Protein 6GKE (pdb70)

InterPro domains:
  IPR012475 Fucose-specific lectin [PF07938] (10-303)

Sequence (309 aa):
PTEEFLYTSKIAAISWAARRQQRVYFQDLNGKIREAQRGGDDNPWTGGSSQNVIGEAKLFSPLAAVTWKKSAQQGIQQIRVYCVVNKKDNILSEFVYDGSSKWITGQLGSSVGVKKVGSNSKLAALQWGGSESSAPPNIRVYYQKKSSSNGSGSSSIIHEYVWWSGKWTTAGASSFGSTVPGTGIGATAIGPGRRLRIYYQATDNKIIREHCWDSNNSWYVGGFSASSASAGVSIAAISWGSTPQIRVYWQKGRREELYEAAYGGSSWNTPGQIKDASRPTPSLPDTFIAANSSGNIDISVFFQASSGVSLQQQWQWWISGKGWSIGAVVPTGTPAGW

Foldseek 3Di:
DFQFDVQWAKEKAAEPVGKIKMWTAGPVQFIFIWIDDDQPDIDTQAPVGTQGGAPVSWAKYKDWEAEPLAIWMKIWTHHPQQAIWIWIDRRPGIDTDDRSVVGDHAAPLAHKYKEWDFHYHVGHIKMKMWGWNHQAFQTWIWIWIDPPDIDTDDIDAGAHGRWAKAWYQQDVQWIWIWTQHNVQKIWIWIDDDDDIDTDPDIDHDDPRWHKYKYWDDDCIKIWIWTDAQLAFIWIWIDSVHIDHIDTDDDPVQHRFGHGSHHWYWYFYDPTWIWIWGAGPVRWIWIWIQDPPPGIDIGDTHHNRDDPPD

Organism: Aleuria aurantia (NCBI:txid5188)

Structure (mmCIF, N/CA/C/O backbone):
data_6GKE
#
_entry.id   6GKE
#
_cell.length_a   132.320
_cell.length_b   48.650
_cell.length_c   57.610
_cell.angle_alpha   90.00
_cell.angle_beta   103.21
_cell.angle_gamma   90.00
#
_symmetry.space_group_name_H-M   'C 1 2 1'
#
loop_
_entity.id
_entity.type
_entity.pdbx_description
1 polymer 'Fucose-specific lectin'
2 branched alpha-L-fucopyranose-(1-6)-2-acetamido-2-deoxy-alpha-D-glucopyranose
3 non-polymer alpha-L-fucopyranose
4 non-polymer GLYCEROL
5 non-polymer 1,2-ETHANEDIOL
6 water water
#
loop_
_atom_site.group_PDB
_atom_site.id
_atom_site.type_symbol
_atom_site.label_atom_id
_atom_site.label_alt_id
_atom_site.label_comp_id
_atom_site.label_asym_id
_atom_site.label_entity_id
_atom_site.label_seq_id
_atom_site.pdbx_PDB_ins_code
_atom_site.Cartn_x
_atom_site.Cartn_y
_atom_site.Cartn_z
_atom_site.occupancy
_atom_site.B_iso_or_equiv
_atom_site.auth_seq_id
_atom_site.auth_comp_id
_atom_site.auth_asym_id
_atom_site.auth_atom_id
_atom_site.pdbx_PDB_model_num
ATOM 1 N N . PRO A 1 1 ? 8.288 2.282 -7.772 1.00 10.97 1 PRO A N 1
ATOM 2 C CA . PRO A 1 1 ? 7.008 2.565 -7.137 1.00 9.38 1 PRO A CA 1
ATOM 3 C C . PRO A 1 1 ? 6.154 3.471 -8.030 1.00 8.60 1 PRO A C 1
ATOM 4 O O . PRO A 1 1 ? 6.645 4.014 -9.030 1.00 9.51 1 PRO A O 1
ATOM 8 N N . THR A 1 2 ? 4.881 3.610 -7.656 1.00 7.80 2 THR A N 1
ATOM 9 C CA . THR A 1 2 ? 3.945 4.449 -8.385 1.00 7.56 2 THR A CA 1
ATOM 10 C C . THR A 1 2 ? 3.212 5.355 -7.397 1.00 6.89 2 THR A C 1
ATOM 11 O O . THR A 1 2 ? 3.442 5.291 -6.188 1.00 7.75 2 THR A O 1
ATOM 15 N N . GLU A 1 3 ? 2.296 6.161 -7.941 1.00 6.74 3 GLU A N 1
ATOM 16 C CA A GLU A 1 3 ? 1.500 7.058 -7.112 0.70 6.82 3 GLU A CA 1
ATOM 17 C CA B GLU A 1 3 ? 1.464 7.099 -7.190 0.30 7.02 3 GLU A CA 1
ATOM 18 C C . GLU A 1 3 ? 0.098 6.486 -6.859 1.00 6.45 3 GLU A C 1
ATOM 19 O O . GLU A 1 3 ? -0.752 7.175 -6.321 1.00 6.92 3 GLU A O 1
ATOM 30 N N . PHE A 1 4 ? -0.118 5.210 -7.200 1.00 6.36 4 PHE A N 1
ATOM 31 C CA . PHE A 1 4 ? -1.391 4.523 -6.946 1.00 6.08 4 PHE A CA 1
ATOM 32 C C . PHE A 1 4 ? -1.496 4.201 -5.453 1.00 5.74 4 PHE A C 1
ATOM 33 O O . PHE A 1 4 ? -0.678 3.456 -4.925 1.00 7.08 4 PHE A O 1
ATOM 41 N N . LEU A 1 5 ? -2.515 4.743 -4.781 1.00 5.10 5 LEU A N 1
ATOM 42 C CA . LEU A 1 5 ? -2.706 4.477 -3.367 1.00 5.21 5 LEU A CA 1
ATOM 43 C C . LEU A 1 5 ? -3.040 2.995 -3.166 1.00 4.82 5 LEU A C 1
ATOM 44 O O . LEU A 1 5 ? -3.978 2.464 -3.762 1.00 4.85 5 LEU A O 1
ATOM 49 N N . TYR A 1 6 ? -2.300 2.336 -2.275 1.00 5.20 6 TYR A N 1
ATOM 50 C CA . TYR A 1 6 ? -2.557 0.930 -1.976 1.00 5.14 6 TYR A CA 1
ATOM 51 C C . TYR A 1 6 ? -3.902 0.821 -1.256 1.00 4.96 6 TYR A C 1
ATOM 52 O O . TYR A 1 6 ? -4.119 1.507 -0.261 1.00 5.93 6 TYR A O 1
ATOM 61 N N . THR A 1 7 ? -4.762 -0.056 -1.776 1.00 4.91 7 THR A N 1
ATOM 62 C CA . THR A 1 7 ? -6.165 -0.276 -1.344 1.00 5.14 7 THR A CA 1
ATOM 63 C C . THR A 1 7 ? -7.072 0.887 -1.761 1.00 5.16 7 THR A C 1
ATOM 64 O O . THR A 1 7 ? -8.208 0.984 -1.297 1.00 5.94 7 THR A O 1
ATOM 68 N N . SER A 1 8 ? -6.626 1.702 -2.723 1.00 4.98 8 SER A N 1
ATOM 69 C CA . SER A 1 8 ? -7.541 2.570 -3.455 1.00 4.77 8 SER A CA 1
ATOM 70 C C . SER A 1 8 ? -8.689 1.739 -4.028 1.00 4.57 8 SER A C 1
ATOM 71 O O . SER A 1 8 ? -8.474 0.646 -4.548 1.00 5.21 8 SER A O 1
ATOM 74 N N . LYS A 1 9 ? -9.889 2.317 -4.040 1.00 4.32 9 LYS A N 1
ATOM 75 C CA . LYS A 1 9 ? -10.940 1.766 -4.864 1.00 4.40 9 LYS A CA 1
ATOM 76 C C . LYS A 1 9 ? -10.667 2.146 -6.324 1.00 4.27 9 LYS A C 1
ATOM 77 O O . LYS A 1 9 ? -9.807 2.970 -6.631 1.00 4.85 9 LYS A O 1
ATOM 83 N N . ILE A 1 10 ? -11.400 1.489 -7.219 1.00 4.45 10 ILE A N 1
ATOM 84 C CA . ILE A 1 10 ? -11.238 1.648 -8.654 1.00 4.48 10 ILE A CA 1
ATOM 85 C C . ILE A 1 10 ? -12.631 1.806 -9.259 1.00 4.37 10 ILE A C 1
ATOM 86 O O . ILE A 1 10 ? -13.581 1.187 -8.801 1.00 4.70 10 ILE A O 1
ATOM 91 N N . ALA A 1 11 ? -12.754 2.616 -10.310 1.00 4.52 11 ALA A N 1
ATOM 92 C CA . ALA A 1 11 ? -13.984 2.677 -11.106 1.00 4.64 11 ALA A CA 1
ATOM 93 C C . ALA A 1 11 ? -13.596 2.719 -12.579 1.00 4.67 11 ALA A C 1
ATOM 94 O O . ALA A 1 11 ? -12.559 3.262 -12.922 1.00 5.64 11 ALA A O 1
ATOM 96 N N . ALA A 1 12 ? -14.438 2.146 -13.438 1.00 5.02 12 ALA A N 1
ATOM 97 C CA . ALA A 1 12 ? -14.094 2.039 -14.846 1.00 5.32 12 ALA A CA 1
ATOM 98 C C . ALA A 1 12 ? -15.341 2.150 -15.720 1.00 5.15 12 ALA A C 1
ATOM 99 O O . ALA A 1 12 ? -16.417 1.690 -15.349 1.00 5.81 12 ALA A O 1
ATOM 101 N N . ILE A 1 13 ? -15.138 2.716 -16.913 1.00 5.20 13 ILE A N 1
ATOM 102 C CA . ILE A 1 13 ? -16.182 2.898 -17.920 1.00 5.18 13 ILE A CA 1
ATOM 103 C C . ILE A 1 13 ? -15.594 2.574 -19.298 1.00 5.21 13 ILE A C 1
ATOM 104 O O . ILE A 1 13 ? -14.379 2.586 -19.500 1.00 5.54 13 ILE A O 1
ATOM 109 N N . SER A 1 14 ? -16.492 2.323 -20.248 1.00 5.47 14 SER A N 1
ATOM 110 C CA . SER A 1 14 ? -16.117 1.982 -21.608 1.00 6.03 14 SER A CA 1
ATOM 111 C C . SER A 1 14 ? -17.259 2.384 -22.538 1.00 6.10 14 SER A C 1
ATOM 112 O O . SER A 1 14 ? -18.427 2.278 -22.150 1.00 6.95 14 SER A O 1
ATOM 115 N N . TRP A 1 15 ? -16.921 2.806 -23.757 1.00 6.43 15 TRP A N 1
ATOM 116 C CA . TRP A 1 15 ? -17.934 3.050 -24.768 1.00 6.96 15 TRP A CA 1
ATOM 117 C C . TRP A 1 15 ? -17.370 2.749 -26.154 1.00 7.83 15 TRP A C 1
ATOM 118 O O . TRP A 1 15 ? -16.178 2.877 -26.406 1.00 8.48 15 TRP A O 1
ATOM 129 N N . ALA A 1 16 ? -18.271 2.348 -27.050 1.00 9.47 16 ALA A N 1
ATOM 130 C CA . ALA A 1 16 ? -17.930 2.098 -28.439 1.00 11.30 16 ALA A CA 1
ATOM 131 C C . ALA A 1 16 ? -17.597 3.425 -29.133 1.00 13.98 16 ALA A C 1
ATOM 132 O O . ALA A 1 16 ? -18.227 4.434 -28.856 1.00 16.19 16 ALA A O 1
ATOM 134 N N . ALA A 1 17 ? -16.589 3.402 -30.015 1.00 15.85 17 ALA A N 1
ATOM 135 C CA . ALA A 1 17 ? -16.131 4.586 -30.744 1.00 17.68 17 ALA A CA 1
ATOM 136 C C . ALA A 1 17 ? -15.500 4.160 -32.076 1.00 19.95 17 ALA A C 1
ATOM 137 O O . ALA A 1 17 ? -14.789 3.154 -32.160 1.00 21.62 17 ALA A O 1
ATOM 139 N N A ARG A 1 21 ? -12.701 0.638 -28.850 0.30 7.67 21 ARG A N 1
ATOM 140 N N B ARG A 1 21 ? -12.890 1.480 -29.399 0.70 11.67 21 ARG A N 1
ATOM 141 C CA A ARG A 1 21 ? -13.515 1.315 -27.844 0.30 7.77 21 ARG A CA 1
ATOM 142 C CA B ARG A 1 21 ? -13.392 1.419 -28.002 0.70 10.38 21 ARG A CA 1
ATOM 143 C C A ARG A 1 21 ? -12.665 2.395 -27.159 0.30 8.05 21 ARG A C 1
ATOM 144 C C B ARG A 1 21 ? -12.614 2.344 -27.058 0.70 9.50 21 ARG A C 1
ATOM 145 O O A ARG A 1 21 ? -11.465 2.506 -27.404 0.30 9.20 21 ARG A O 1
ATOM 146 O O B ARG A 1 21 ? -11.397 2.159 -26.856 0.70 10.32 21 ARG A O 1
ATOM 161 N N . GLN A 1 22 ? -13.338 3.238 -26.371 1.00 7.74 22 GLN A N 1
ATOM 162 C CA . GLN A 1 22 ? -12.715 4.150 -25.422 1.00 7.15 22 GLN A CA 1
ATOM 163 C C . GLN A 1 22 ? -12.971 3.624 -24.010 1.00 6.73 22 GLN A C 1
ATOM 164 O O . GLN A 1 22 ? -14.092 3.251 -23.675 1.00 7.81 22 GLN A O 1
ATOM 170 N N . GLN A 1 23 ? -11.917 3.604 -23.194 1.00 6.13 23 GLN A N 1
ATOM 171 C CA . GLN A 1 23 ? -12.028 3.234 -21.796 1.00 5.78 23 GLN A CA 1
ATOM 172 C C . GLN A 1 23 ? -11.473 4.365 -20.934 1.00 5.53 23 GLN A C 1
ATOM 173 O O . GLN A 1 23 ? -10.507 5.037 -21.314 1.00 5.82 23 GLN A O 1
ATOM 179 N N . ARG A 1 24 ? -12.059 4.532 -19.746 1.00 5.30 24 ARG A N 1
ATOM 180 C CA . ARG A 1 24 ? -11.478 5.374 -18.720 1.00 5.31 24 ARG A CA 1
ATOM 181 C C . ARG A 1 24 ? -11.489 4.583 -17.415 1.00 5.07 24 ARG A C 1
ATOM 182 O O . ARG A 1 24 ? -12.440 3.868 -17.124 1.00 5.62 24 ARG A O 1
ATOM 190 N N . VAL A 1 25 ? -10.417 4.732 -16.637 1.00 5.12 25 VAL A N 1
ATOM 191 C CA . VAL A 1 25 ? -10.345 4.122 -15.324 1.00 5.23 25 VAL A CA 1
ATOM 192 C C . VAL A 1 25 ? -9.914 5.201 -14.329 1.00 5.08 25 VAL A C 1
ATOM 193 O O . VAL A 1 25 ? -9.081 6.051 -14.639 1.00 5.81 25 VAL A O 1
ATOM 197 N N . TYR A 1 26 ? -10.540 5.149 -13.146 1.00 4.76 26 TYR A N 1
ATOM 198 C CA . TYR A 1 26 ? -10.387 6.119 -12.074 1.00 4.91 26 TYR A CA 1
ATOM 199 C C . TYR A 1 26 ? -9.823 5.405 -10.850 1.00 4.94 26 TYR A C 1
ATOM 200 O O . TYR A 1 26 ? -10.254 4.301 -10.500 1.00 5.26 26 TYR A O 1
ATOM 209 N N . PHE A 1 27 ? -8.859 6.064 -10.203 1.00 5.01 27 PHE A N 1
ATOM 210 C CA . PHE A 1 27 ? -8.206 5.538 -9.024 1.00 5.20 27 PHE A CA 1
ATOM 211 C C . PHE A 1 27 ? -7.733 6.724 -8.189 1.00 4.85 27 PHE A C 1
ATOM 212 O O . PHE A 1 27 ? -7.694 7.853 -8.673 1.00 5.51 27 PHE A O 1
ATOM 220 N N . GLN A 1 28 ? -7.338 6.449 -6.948 1.00 4.71 28 GLN A N 1
ATOM 221 C CA . GLN A 1 28 ? -6.877 7.496 -6.061 1.00 4.83 28 GLN A CA 1
ATOM 222 C C . GLN A 1 28 ? -5.356 7.438 -5.933 1.00 4.92 28 GLN A C 1
ATOM 223 O O . GLN A 1 28 ? -4.753 6.363 -5.893 1.00 5.31 28 GLN A O 1
ATOM 229 N N . ASP A 1 29 ? -4.758 8.626 -5.836 1.00 5.13 29 ASP A N 1
ATOM 230 C CA . ASP A 1 29 ? -3.323 8.765 -5.660 1.00 5.37 29 ASP A CA 1
ATOM 231 C C . ASP A 1 29 ? -2.997 9.002 -4.177 1.00 5.32 29 ASP A C 1
ATOM 232 O O . ASP A 1 29 ? -3.871 9.072 -3.308 1.00 5.49 29 ASP A O 1
ATOM 237 N N . LEU A 1 30 ? -1.697 9.105 -3.888 1.00 5.61 30 LEU A N 1
ATOM 238 C CA . LEU A 1 30 ? -1.215 9.212 -2.503 1.00 5.89 30 LEU A CA 1
ATOM 239 C C . LEU A 1 30 ? -1.682 10.508 -1.833 1.00 6.07 30 LEU A C 1
ATOM 240 O O . LEU A 1 30 ? -1.730 10.570 -0.604 1.00 6.94 30 LEU A O 1
ATOM 245 N N . ASN A 1 31 ? -2.009 11.518 -2.647 1.00 6.57 31 ASN A N 1
ATOM 246 C CA . ASN A 1 31 ? -2.451 12.824 -2.177 1.00 7.54 31 ASN A CA 1
ATOM 247 C C . ASN A 1 31 ? -3.971 12.898 -2.019 1.00 7.22 31 ASN A C 1
ATOM 248 O O . ASN A 1 31 ? -4.481 13.960 -1.676 1.00 9.12 31 ASN A O 1
ATOM 253 N N . GLY A 1 32 ? -4.688 11.807 -2.313 1.00 6.41 32 GLY A N 1
ATOM 254 C CA . GLY A 1 32 ? -6.145 11.786 -2.216 1.00 6.47 32 GLY A CA 1
ATOM 255 C C . GLY A 1 32 ? -6.864 12.266 -3.471 1.00 5.74 32 GLY A C 1
ATOM 256 O O . GLY A 1 32 ? -8.097 12.304 -3.494 1.00 6.24 32 GLY A O 1
ATOM 257 N N . LYS A 1 33 ? -6.119 12.639 -4.518 1.00 5.49 33 LYS A N 1
ATOM 258 C CA . LYS A 1 33 ? -6.763 13.050 -5.759 1.00 5.50 33 LYS A CA 1
ATOM 259 C C . LYS A 1 33 ? -7.271 11.819 -6.508 1.00 5.10 33 LYS A C 1
ATOM 260 O O . LYS A 1 33 ? -6.702 10.739 -6.405 1.00 5.85 33 LYS A O 1
ATOM 266 N N . ILE A 1 34 ? -8.341 12.017 -7.282 1.00 4.90 34 ILE A N 1
ATOM 267 C CA . ILE A 1 34 ? -8.843 11.011 -8.192 1.00 5.09 34 ILE A CA 1
ATOM 268 C C . ILE A 1 34 ? -8.226 11.295 -9.559 1.00 5.01 34 ILE A C 1
ATOM 269 O O . ILE A 1 34 ? -8.399 12.389 -10.093 1.00 5.71 34 ILE A O 1
ATOM 274 N N . ARG A 1 35 ? -7.501 10.305 -10.085 1.00 5.03 35 ARG A N 1
ATOM 275 C CA . ARG A 1 35 ? -6.873 10.397 -11.384 1.00 5.33 35 ARG A CA 1
ATOM 276 C C . ARG A 1 35 ? -7.605 9.521 -12.397 1.00 5.34 35 ARG A C 1
ATOM 277 O O . ARG A 1 35 ? -8.291 8.562 -12.044 1.00 5.90 35 ARG A O 1
ATOM 285 N N . GLU A 1 36 ? -7.411 9.879 -13.666 1.00 5.47 36 GLU A N 1
ATOM 286 C CA . GLU A 1 36 ? -7.965 9.171 -14.802 1.00 5.57 36 GLU A CA 1
ATOM 287 C C . GLU A 1 36 ? -6.830 8.649 -15.686 1.00 5.71 36 GLU A C 1
ATOM 288 O O . GLU A 1 36 ? -5.871 9.377 -15.960 1.00 6.18 36 GLU A O 1
ATOM 294 N N . ALA A 1 37 ? -6.986 7.410 -16.164 1.00 5.77 37 ALA A N 1
ATOM 295 C CA . ALA A 1 37 ? -6.201 6.865 -17.280 1.00 5.95 37 ALA A CA 1
ATOM 296 C C . ALA A 1 37 ? -7.172 6.557 -18.422 1.00 5.89 37 ALA A C 1
ATOM 297 O O . ALA A 1 37 ? -8.361 6.289 -18.182 1.00 6.15 37 ALA A O 1
ATOM 299 N N . GLN A 1 38 ? -6.660 6.606 -19.655 1.00 6.28 38 GLN A N 1
ATOM 300 C CA . GLN A 1 38 ? -7.488 6.491 -20.856 1.00 6.43 38 GLN A CA 1
ATOM 301 C C . GLN A 1 38 ? -6.898 5.447 -21.804 1.00 6.68 38 GLN A C 1
ATOM 302 O O . GLN A 1 38 ? -5.682 5.314 -21.914 1.00 7.19 38 GLN A O 1
ATOM 308 N N . ARG A 1 39 ? -7.778 4.756 -22.533 1.00 6.79 39 ARG A N 1
ATOM 309 C CA . ARG A 1 39 ? -7.344 3.889 -23.614 1.00 7.18 39 ARG A CA 1
ATOM 310 C C . ARG A 1 39 ? -8.288 4.048 -24.802 1.00 7.57 39 ARG A C 1
ATOM 311 O O . ARG A 1 39 ? -9.505 4.084 -24.643 1.00 8.57 39 ARG A O 1
ATOM 319 N N . GLY A 1 40 ? -7.694 4.116 -25.994 1.00 8.32 40 GLY A N 1
ATOM 320 C CA . GLY A 1 40 ? -8.427 4.052 -27.239 1.00 8.88 40 GLY A CA 1
ATOM 321 C C . GLY A 1 40 ? -8.029 2.805 -28.006 1.00 9.75 40 GLY A C 1
ATOM 322 O O . GLY A 1 40 ? -6.851 2.599 -28.298 1.00 11.48 40 GLY A O 1
ATOM 323 N N . GLY A 1 41 ? -9.008 1.951 -28.321 1.00 10.65 41 GLY A N 1
ATOM 324 C CA . GLY A 1 41 ? -8.735 0.680 -28.988 1.00 12.15 41 GLY A CA 1
ATOM 325 C C . GLY A 1 41 ? -7.717 -0.134 -28.205 1.00 12.92 41 GLY A C 1
ATOM 326 O O . GLY A 1 41 ? -7.824 -0.254 -26.983 1.00 13.29 41 GLY A O 1
ATOM 327 N N A ASP A 1 42 ? -6.720 -0.684 -28.906 0.70 13.96 42 ASP A N 1
ATOM 328 N N B ASP A 1 42 ? -6.722 -0.681 -28.912 0.30 13.81 42 ASP A N 1
ATOM 329 C CA A ASP A 1 42 ? -5.663 -1.473 -28.262 0.70 15.06 42 ASP A CA 1
ATOM 330 C CA B ASP A 1 42 ? -5.660 -1.475 -28.294 0.30 14.54 42 ASP A CA 1
ATOM 331 C C A ASP A 1 42 ? -4.356 -0.668 -28.210 0.70 14.28 42 ASP A C 1
ATOM 332 C C B ASP A 1 42 ? -4.350 -0.676 -28.263 0.30 14.12 42 ASP A C 1
ATOM 333 O O A ASP A 1 42 ? -3.299 -1.234 -27.953 0.70 14.97 42 ASP A O 1
ATOM 334 O O B ASP A 1 42 ? -3.281 -1.259 -28.095 0.30 14.72 42 ASP A O 1
ATOM 343 N N . ASN A 1 43 ? -4.442 0.651 -28.422 1.00 13.30 43 ASN A N 1
ATOM 344 C CA . ASN A 1 43 ? -3.291 1.545 -28.274 1.00 13.75 43 ASN A CA 1
ATOM 345 C C . ASN A 1 43 ? -2.858 1.552 -26.812 1.00 12.75 43 ASN A C 1
ATOM 346 O O . ASN A 1 43 ? -3.653 1.252 -25.925 1.00 12.02 43 ASN A O 1
ATOM 351 N N . PRO A 1 44 ? -1.590 1.888 -26.493 1.00 13.61 44 PRO A N 1
ATOM 352 C CA . PRO A 1 44 ? -1.171 1.948 -25.095 1.00 13.56 44 PRO A CA 1
ATOM 353 C C . PRO A 1 44 ? -2.052 2.884 -24.255 1.00 11.79 44 PRO A C 1
ATOM 354 O O . PRO A 1 44 ? -2.514 3.919 -24.737 1.00 11.57 44 PRO A O 1
ATOM 358 N N . TRP A 1 45 ? -2.273 2.491 -23.000 1.00 11.24 45 TRP A N 1
ATOM 359 C CA . TRP A 1 45 ? -2.915 3.354 -22.023 1.00 9.88 45 TRP A CA 1
ATOM 360 C C . TRP A 1 45 ? -2.156 4.684 -21.922 1.00 9.66 45 TRP A C 1
ATOM 361 O O . TRP A 1 45 ? -0.923 4.712 -21.973 1.00 11.84 45 TRP A O 1
ATOM 372 N N . THR A 1 46 ? -2.911 5.768 -21.735 1.00 8.96 46 THR A N 1
ATOM 373 C CA . THR A 1 46 ? -2.380 7.080 -21.428 1.00 8.70 46 THR A CA 1
ATOM 374 C C . THR A 1 46 ? -2.883 7.529 -20.051 1.00 7.78 46 THR A C 1
ATOM 375 O O . THR A 1 46 ? -3.757 6.902 -19.446 1.00 7.69 46 THR A O 1
ATOM 379 N N . GLY A 1 47 ? -2.321 8.635 -19.564 1.00 7.75 47 GLY A N 1
ATOM 380 C CA . GLY A 1 47 ? -2.808 9.293 -18.370 1.00 7.35 47 GLY A CA 1
ATOM 381 C C . GLY A 1 47 ? -2.255 8.680 -17.094 1.00 6.90 47 GLY A C 1
ATOM 382 O O . GLY A 1 47 ? -1.128 8.180 -17.049 1.00 7.81 47 GLY A O 1
ATOM 383 N N . GLY A 1 48 ? -3.050 8.780 -16.027 1.00 6.56 48 GLY A N 1
ATOM 384 C CA . GLY A 1 48 ? -2.681 8.270 -14.709 1.00 6.71 48 GLY A CA 1
ATOM 385 C C . GLY A 1 48 ? -1.671 9.121 -13.948 1.00 7.15 48 GLY A C 1
ATOM 386 O O . GLY A 1 48 ? -1.261 8.720 -12.859 1.00 7.40 48 GLY A O 1
ATOM 387 N N . SER A 1 49 ? -1.274 10.281 -14.490 1.00 7.64 49 SER A N 1
ATOM 388 C CA . SER A 1 49 ? -0.238 11.117 -13.871 1.00 8.86 49 SER A CA 1
ATOM 389 C C . SER A 1 49 ? -0.878 12.237 -13.044 1.00 8.65 49 SER A C 1
ATOM 390 O O . SER A 1 49 ? -2.099 12.395 -13.008 1.00 7.95 49 SER A O 1
ATOM 393 N N . SER A 1 50 ? -0.029 13.062 -12.426 1.00 10.20 50 SER A N 1
ATOM 394 C CA . SER A 1 50 ? -0.488 14.219 -11.660 1.00 11.34 50 SER A CA 1
ATOM 395 C C . SER A 1 50 ? -1.198 15.246 -12.556 1.00 10.85 50 SER A C 1
ATOM 396 O O . SER A 1 50 ? -1.883 16.120 -12.044 1.00 13.00 50 SER A O 1
ATOM 399 N N . GLN A 1 51 ? -1.029 15.145 -13.881 1.00 10.43 51 GLN A N 1
ATOM 400 C CA . GLN A 1 51 ? -1.707 16.024 -14.842 1.00 11.15 51 GLN A CA 1
ATOM 401 C C . GLN A 1 51 ? -3.085 15.471 -15.246 1.00 9.68 51 GLN A C 1
ATOM 402 O O . GLN A 1 51 ? -3.739 16.049 -16.114 1.00 11.29 51 GLN A O 1
ATOM 405 N N . ASN A 1 52 ? -3.519 14.367 -14.624 1.00 7.90 52 ASN A N 1
ATOM 406 C CA . ASN A 1 52 ? -4.766 13.690 -14.982 1.00 7.45 52 ASN A CA 1
ATOM 407 C C . ASN A 1 52 ? -5.724 13.635 -13.788 1.00 6.66 52 ASN A C 1
ATOM 408 O O . ASN A 1 52 ? -6.500 12.693 -13.662 1.00 7.06 52 ASN A O 1
ATOM 413 N N . VAL A 1 53 ? -5.689 14.663 -12.938 1.00 6.96 53 VAL A N 1
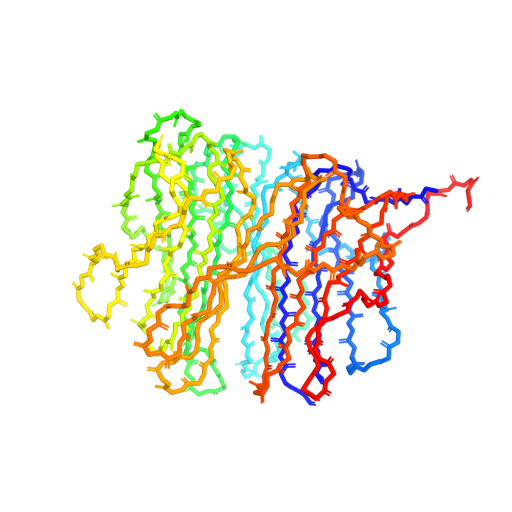ATOM 414 C CA . VAL A 1 53 ? -6.576 14.739 -11.794 1.00 6.68 53 VAL A CA 1
ATOM 415 C C . VAL A 1 53 ? -7.946 15.247 -12.259 1.00 6.86 53 VAL A C 1
ATOM 416 O O . VAL A 1 53 ? -8.035 16.253 -12.958 1.00 8.69 53 VAL A O 1
ATOM 420 N N . ILE A 1 54 ? -9.009 14.549 -11.838 1.00 6.34 54 ILE A N 1
ATOM 421 C CA . ILE A 1 54 ? -10.387 14.902 -12.201 1.00 6.74 54 ILE A CA 1
ATOM 422 C C . ILE A 1 54 ? -11.198 15.350 -10.979 1.00 6.52 54 ILE A C 1
ATOM 423 O O . ILE A 1 54 ? -12.294 15.883 -11.145 1.00 7.38 54 ILE A O 1
ATOM 428 N N . GLY A 1 55 ? -10.678 15.111 -9.773 1.00 6.54 55 GLY A N 1
ATOM 429 C CA . GLY A 1 55 ? -11.374 15.446 -8.552 1.00 6.59 55 GLY A CA 1
ATOM 430 C C . GLY A 1 55 ? -10.551 15.008 -7.363 1.00 5.91 55 GLY A C 1
ATOM 431 O O . GLY A 1 55 ? -9.369 14.692 -7.500 1.00 6.14 55 GLY A O 1
ATOM 432 N N . GLU A 1 56 ? -11.176 14.984 -6.189 1.00 6.12 56 GLU A N 1
ATOM 433 C CA . GLU A 1 56 ? -10.506 14.597 -4.961 1.00 6.32 56 GLU A CA 1
ATOM 434 C C . GLU A 1 56 ? -11.559 14.051 -4.005 1.00 5.80 56 GLU A C 1
ATOM 435 O O . GLU A 1 56 ? -12.744 14.335 -4.163 1.00 6.47 56 GLU A O 1
ATOM 441 N N . ALA A 1 57 ? -11.103 13.280 -3.023 1.00 5.38 57 ALA A N 1
ATOM 442 C CA . ALA A 1 57 ? -12.002 12.623 -2.103 1.00 5.43 57 ALA A CA 1
ATOM 443 C C . ALA A 1 57 ? -11.225 12.298 -0.830 1.00 5.09 57 ALA A C 1
ATOM 444 O O . ALA A 1 57 ? -9.999 12.412 -0.803 1.00 5.64 57 ALA A O 1
ATOM 446 N N . LYS A 1 58 ? -11.927 11.854 0.214 1.00 4.95 58 LYS A N 1
ATOM 447 C CA . LYS A 1 58 ? -11.216 11.397 1.393 1.00 5.01 58 LYS A CA 1
ATOM 448 C C . LYS A 1 58 ? -10.263 10.274 0.983 1.00 4.83 58 LYS A C 1
ATOM 449 O O . LYS A 1 58 ? -10.522 9.535 0.036 1.00 4.93 58 LYS A O 1
ATOM 455 N N . LEU A 1 59 ? -9.152 10.143 1.705 1.00 5.16 59 LEU A N 1
ATOM 456 C CA . LEU A 1 59 ? -8.252 9.035 1.436 1.00 5.24 59 LEU A CA 1
ATOM 457 C C . LEU A 1 59 ? -9.029 7.725 1.620 1.00 5.13 59 LEU A C 1
ATOM 458 O O . LEU A 1 59 ? -9.784 7.575 2.575 1.00 5.56 59 LEU A O 1
ATOM 463 N N . PHE A 1 60 ? -8.828 6.789 0.685 1.00 4.93 60 PHE A N 1
ATOM 464 C CA . PHE A 1 60 ? -9.481 5.462 0.673 1.00 4.95 60 PHE A CA 1
ATOM 465 C C . PHE A 1 60 ? -10.987 5.595 0.406 1.00 4.77 60 PHE A C 1
ATOM 466 O O . PHE A 1 60 ? -11.751 4.682 0.698 1.00 5.19 60 PHE A O 1
ATOM 474 N N . SER A 1 61 ? -11.402 6.695 -0.225 1.00 4.77 61 SER A N 1
ATOM 475 C CA . SER A 1 61 ? -12.785 6.880 -0.617 1.00 4.71 61 SER A CA 1
ATOM 476 C C . SER A 1 61 ? -13.243 5.738 -1.510 1.00 4.53 61 SER A C 1
ATOM 477 O O . SER A 1 61 ? -12.529 5.323 -2.428 1.00 4.76 61 SER A O 1
ATOM 480 N N . PRO A 1 62 ? -14.507 5.290 -1.377 1.00 4.53 62 PRO A N 1
ATOM 481 C CA . PRO A 1 62 ? -15.082 4.44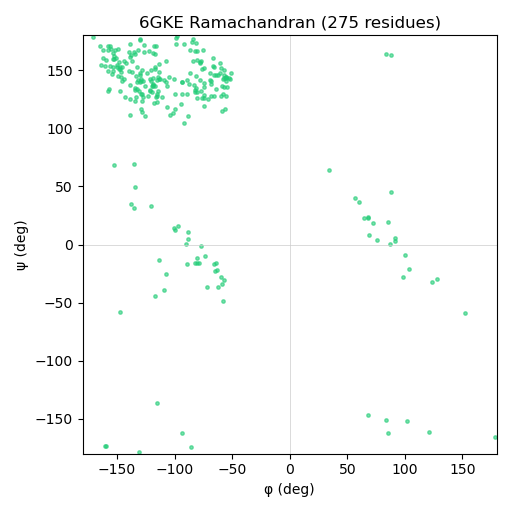3 -2.414 1.00 4.54 62 PRO A CA 1
ATOM 482 C C . PRO A 1 62 ? -15.250 5.260 -3.704 1.00 4.48 62 PRO A C 1
ATOM 483 O O . PRO A 1 62 ? -15.251 6.499 -3.671 1.00 4.75 62 PRO A O 1
ATOM 487 N N . LEU A 1 63 ? -15.373 4.553 -4.831 1.00 4.60 63 LEU A N 1
ATOM 488 C CA . LEU A 1 63 ? -15.525 5.165 -6.151 1.00 4.58 63 LEU A CA 1
ATOM 489 C C . LEU A 1 63 ? -16.546 4.366 -6.961 1.00 4.45 63 LEU A C 1
ATOM 490 O O . LEU A 1 63 ? -16.652 3.145 -6.832 1.00 4.99 63 LEU A O 1
ATOM 495 N N . ALA A 1 64 ? -17.245 5.074 -7.850 1.00 4.34 64 ALA A N 1
ATOM 496 C CA . ALA A 1 64 ? -18.072 4.466 -8.882 1.00 4.49 64 ALA A CA 1
ATOM 497 C C . ALA A 1 64 ? -18.137 5.451 -10.048 1.00 4.64 64 ALA A C 1
ATOM 498 O O . ALA A 1 64 ? -17.886 6.636 -9.860 1.00 5.14 64 ALA A O 1
ATOM 500 N N . ALA A 1 65 ? -18.478 4.971 -11.241 1.00 4.69 65 ALA A N 1
ATOM 501 C CA . ALA A 1 65 ? -18.544 5.863 -12.393 1.00 4.83 65 ALA A CA 1
ATOM 502 C C . ALA A 1 65 ? -19.525 5.331 -13.432 1.00 5.21 65 ALA A C 1
ATOM 503 O O . ALA A 1 65 ? -19.678 4.114 -13.581 1.00 6.13 65 ALA A O 1
ATOM 505 N N . VAL A 1 66 ? -20.139 6.268 -14.165 1.00 5.08 66 VAL A N 1
ATOM 506 C CA . VAL A 1 66 ? -21.017 5.962 -15.303 1.00 5.24 66 VAL A CA 1
ATOM 507 C C . VAL A 1 66 ? -20.729 6.943 -16.440 1.00 5.13 66 VAL A C 1
ATOM 508 O O . VAL A 1 66 ? -20.153 8.011 -16.228 1.00 5.33 66 VAL A O 1
ATOM 512 N N . THR A 1 67 ? -21.187 6.581 -17.641 1.00 5.36 67 THR A N 1
ATOM 513 C CA . THR A 1 67 ? -21.000 7.415 -18.816 1.00 5.55 67 THR A CA 1
ATOM 514 C C . THR A 1 67 ? -22.158 7.214 -19.794 1.00 5.76 67 THR A C 1
ATOM 515 O O . THR A 1 67 ? -22.789 6.163 -19.829 1.00 6.81 67 THR A O 1
ATOM 519 N N . TRP A 1 68 ? -22.401 8.243 -20.600 1.00 5.78 68 TRP A N 1
ATOM 520 C CA . TRP A 1 68 ? -23.323 8.186 -21.728 1.00 5.96 68 TRP A CA 1
ATOM 521 C C . TRP A 1 68 ? -22.926 9.304 -22.695 1.00 6.37 68 TRP A C 1
ATOM 522 O O . TRP A 1 68 ? -22.135 10.178 -22.340 1.00 7.14 68 TRP A O 1
ATOM 533 N N . LYS A 1 69 ? -23.478 9.262 -23.907 1.00 6.87 69 LYS A N 1
ATOM 534 C CA A LYS A 1 69 ? -23.220 10.297 -24.887 0.50 7.61 69 LYS A CA 1
ATOM 535 C CA B LYS A 1 69 ? -23.242 10.272 -24.933 0.50 7.78 69 LYS A CA 1
ATOM 536 C C . LYS A 1 69 ? -24.406 11.266 -24.912 1.00 7.75 69 LYS A C 1
ATOM 537 O O . LYS A 1 69 ? -25.551 10.863 -24.860 1.00 9.58 69 LYS A O 1
ATOM 548 N N . SER A 1 70 ? -24.097 12.561 -24.962 1.00 8.65 70 SER A N 1
ATOM 549 C CA . SER A 1 70 ? -25.104 13.608 -24.972 1.00 8.82 70 SER A CA 1
ATOM 550 C C . SER A 1 70 ? -24.815 14.577 -26.110 1.00 8.76 70 SER A C 1
ATOM 551 O O . SER A 1 70 ? -23.783 14.500 -26.769 1.00 8.93 70 SER A O 1
ATOM 554 N N . ALA A 1 71 ? -25.716 15.537 -26.286 1.00 9.39 71 ALA A N 1
ATOM 555 C CA . ALA A 1 71 ? -25.534 16.528 -27.317 1.00 10.10 71 ALA A CA 1
ATOM 556 C C . ALA A 1 71 ? -24.279 17.381 -27.058 1.00 10.07 71 ALA A C 1
ATOM 557 O O . ALA A 1 71 ? -23.735 17.949 -28.007 1.00 11.34 71 ALA A O 1
ATOM 559 N N . GLN A 1 72 ? -23.811 17.441 -25.801 1.00 10.61 72 GLN A N 1
ATOM 560 C CA A GLN A 1 72 ? -22.648 18.266 -25.425 0.50 11.80 72 GLN A CA 1
ATOM 561 C CA B GLN A 1 72 ? -22.664 18.261 -25.411 0.50 11.80 72 GLN A CA 1
ATOM 562 C C . GLN A 1 72 ? -21.352 17.454 -25.4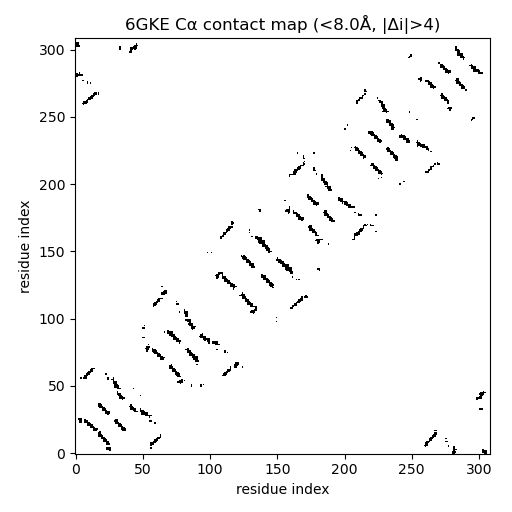82 1.00 11.05 72 GLN A C 1
ATOM 563 O O . GLN A 1 72 ? -20.270 18.000 -25.250 1.00 13.11 72 GLN A O 1
ATOM 574 N N . GLY A 1 73 ? -21.451 16.152 -25.769 1.00 9.32 73 GLY A N 1
ATOM 575 C CA . GLY A 1 73 ? -20.290 15.267 -25.839 1.00 8.59 73 GLY A CA 1
ATOM 576 C C . GLY A 1 73 ? -20.412 14.118 -24.856 1.00 7.39 73 GLY A C 1
ATOM 577 O O . GLY A 1 73 ? -21.507 13.795 -24.376 1.00 8.33 73 GLY A O 1
ATOM 578 N N . ILE A 1 74 ? -19.276 13.485 -24.566 1.00 6.72 74 ILE A N 1
ATOM 579 C CA . ILE A 1 74 ? -19.246 12.379 -23.633 1.00 6.54 74 ILE A CA 1
ATOM 580 C C . ILE A 1 74 ? -19.487 12.927 -22.228 1.00 6.03 74 ILE A C 1
ATOM 581 O O . ILE A 1 74 ? -18.778 13.818 -21.779 1.00 6.63 74 ILE A O 1
ATOM 586 N N . GLN A 1 75 ? -20.494 12.369 -21.550 1.00 5.84 75 GLN A N 1
ATOM 587 C CA A GLN A 1 75 ? -20.766 12.684 -20.157 0.50 5.66 75 GLN A CA 1
ATOM 588 C CA B GLN A 1 75 ? -20.793 12.663 -20.157 0.50 5.56 75 GLN A CA 1
ATOM 589 C C . GLN A 1 75 ? -20.177 11.580 -19.275 1.00 5.26 75 GLN A C 1
ATOM 590 O O . GLN A 1 75 ? -20.359 10.397 -19.544 1.00 5.77 75 GLN A O 1
ATOM 601 N N . ILE A 1 76 ? -19.470 11.993 -18.218 1.00 4.92 76 ILE A N 1
ATOM 602 C CA . ILE A 1 76 ? -18.970 11.064 -17.217 1.00 4.78 76 ILE A CA 1
ATOM 603 C C . ILE A 1 76 ? -19.390 11.596 -15.851 1.00 4.59 76 ILE A C 1
ATOM 604 O O . ILE A 1 76 ? -19.377 12.807 -15.617 1.00 4.86 76 ILE A O 1
ATOM 609 N N . ARG A 1 77 ? -19.756 10.682 -14.956 1.00 4.53 77 ARG A N 1
ATOM 610 C CA . ARG A 1 77 ? -19.983 11.020 -13.558 1.00 4.61 77 ARG A CA 1
ATOM 611 C C . ARG A 1 77 ? -19.160 10.058 -12.707 1.00 4.51 77 ARG A C 1
ATOM 612 O O . ARG A 1 77 ? -19.229 8.843 -12.914 1.00 5.07 77 ARG A O 1
ATOM 620 N N . VAL A 1 78 ? -18.380 10.624 -11.778 1.00 4.51 78 VAL A N 1
ATOM 621 C CA . VAL A 1 78 ? -17.568 9.858 -10.854 1.00 4.49 78 VAL A CA 1
ATOM 622 C C . VAL A 1 78 ? -18.060 10.166 -9.441 1.00 4.58 78 VAL A C 1
ATOM 623 O O . VAL A 1 78 ? -18.073 11.321 -9.033 1.00 5.34 78 VAL A O 1
ATOM 627 N N . TYR A 1 79 ? -18.466 9.114 -8.724 1.00 4.48 79 TYR A N 1
ATOM 628 C CA . TYR A 1 79 ? -18.997 9.208 -7.364 1.00 4.49 79 TYR A CA 1
ATOM 629 C C . TYR A 1 79 ? -17.907 8.831 -6.368 1.00 4.30 79 TYR A C 1
ATOM 630 O O . TYR A 1 79 ? -17.107 7.930 -6.610 1.00 4.72 79 TYR A O 1
ATOM 639 N N . CYS A 1 80 ? -17.912 9.548 -5.242 1.00 4.32 80 CYS A N 1
ATOM 640 C CA . CYS A 1 80 ? -16.916 9.388 -4.205 1.00 4.60 80 CYS A CA 1
ATOM 641 C C . CYS A 1 80 ? -17.491 9.961 -2.911 1.00 4.69 80 CYS A C 1
ATOM 642 O O . CYS A 1 80 ? -18.660 10.334 -2.865 1.00 4.89 80 CYS A O 1
ATOM 645 N N . VAL A 1 81 ? -16.672 10.028 -1.862 1.00 5.18 81 VAL A N 1
ATOM 646 C CA A VAL A 1 81 ? -17.045 10.540 -0.574 0.50 5.59 81 VAL A CA 1
ATOM 647 C CA B VAL A 1 81 ? -17.132 10.714 -0.649 0.50 5.60 81 VAL A CA 1
ATOM 648 C C . VAL A 1 81 ? -16.019 11.619 -0.161 1.00 5.94 81 VAL A C 1
ATOM 649 O O . VAL A 1 81 ? -14.820 11.363 -0.300 1.00 6.70 81 VAL A O 1
ATOM 656 N N . ASN A 1 82 ? -16.465 12.746 0.399 1.00 6.16 82 ASN A N 1
ATOM 657 C CA . ASN A 1 82 ? -15.540 13.765 0.877 1.00 6.74 82 ASN A CA 1
ATOM 658 C C . ASN A 1 82 ? -15.097 13.435 2.311 1.00 6.78 82 ASN A C 1
ATOM 659 O O . ASN A 1 82 ? -15.432 12.394 2.868 1.00 6.74 82 ASN A O 1
ATOM 664 N N . LYS A 1 83 ? -14.334 14.340 2.926 1.00 7.86 83 LYS A N 1
ATOM 665 C CA A LYS A 1 83 ? -13.721 14.075 4.227 0.50 8.22 83 LYS A CA 1
ATOM 666 C CA B LYS A 1 83 ? -13.713 14.035 4.220 0.50 8.83 83 LYS A CA 1
ATOM 667 C C . LYS A 1 83 ? -14.748 14.110 5.355 1.00 8.54 83 LYS A C 1
ATOM 668 O O . LYS A 1 83 ? -14.440 13.693 6.462 1.00 9.95 83 LYS A O 1
ATOM 679 N N . ASP A 1 84 ? -15.962 14.592 5.057 1.00 8.09 84 ASP A N 1
ATOM 680 C CA . ASP A 1 84 ? -17.083 14.565 6.003 1.00 8.88 84 ASP A CA 1
ATOM 681 C C . ASP A 1 84 ? -18.035 13.400 5.692 1.00 7.59 84 ASP A C 1
ATOM 682 O O . ASP A 1 84 ? -19.144 13.347 6.221 1.00 8.33 84 ASP A O 1
ATOM 687 N N . ASN A 1 85 ? -17.589 12.456 4.858 1.00 6.53 85 ASN A N 1
ATOM 688 C CA . ASN A 1 85 ? -18.373 11.285 4.484 1.00 6.75 85 ASN A CA 1
ATOM 689 C C . ASN A 1 85 ? -19.686 11.689 3.802 1.00 6.56 85 ASN A C 1
ATOM 690 O O . ASN A 1 85 ? -20.698 11.016 3.953 1.00 8.38 85 ASN A O 1
ATOM 695 N N . ILE A 1 86 ? -19.644 12.760 3.007 1.00 5.91 86 ILE A N 1
ATOM 696 C CA . ILE A 1 86 ? -20.789 13.162 2.205 1.00 5.81 86 ILE A CA 1
ATOM 697 C C . ILE A 1 86 ? -20.577 12.669 0.774 1.00 5.40 86 ILE A C 1
ATOM 698 O O . ILE A 1 86 ? -19.527 12.888 0.175 1.00 5.80 86 ILE A O 1
ATOM 703 N N . LEU A 1 87 ? -21.601 11.999 0.244 1.00 5.09 87 LEU A N 1
ATOM 704 C CA . LEU A 1 87 ? -21.607 11.490 -1.118 1.00 5.14 87 LEU A CA 1
ATOM 705 C C . LEU A 1 87 ? -21.430 12.663 -2.084 1.00 5.24 87 LEU A C 1
ATOM 706 O O . LEU A 1 87 ? -22.169 13.639 -2.017 1.00 6.08 87 LEU A O 1
ATOM 711 N N . SER A 1 88 ? -20.447 12.536 -2.979 1.00 5.08 88 SER A N 1
ATOM 712 C CA . SER A 1 88 ? -19.996 13.611 -3.838 1.00 5.25 88 SER A CA 1
ATOM 713 C C . SER A 1 88 ? -19.844 13.094 -5.271 1.00 5.07 88 SER A C 1
ATOM 714 O O .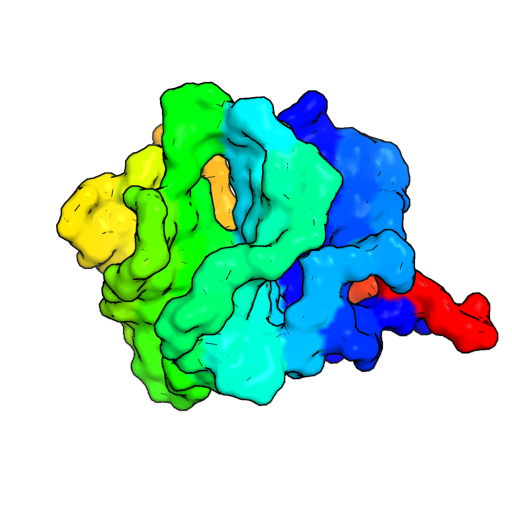 SER A 1 88 ? -19.788 11.888 -5.514 1.00 5.36 88 SER A O 1
ATOM 717 N N . GLU A 1 89 ? -19.763 14.034 -6.214 1.00 5.17 89 GLU A N 1
ATOM 718 C CA . GLU A 1 89 ? -19.809 13.719 -7.634 1.00 5.05 89 GLU A CA 1
ATOM 719 C C . GLU A 1 89 ? -18.939 14.701 -8.412 1.00 5.14 89 GLU A C 1
ATOM 720 O O . GLU A 1 89 ? -19.064 15.910 -8.244 1.00 6.05 89 GLU A O 1
ATOM 726 N N . PHE A 1 90 ? -18.110 14.149 -9.300 1.00 4.79 90 PHE A N 1
ATOM 727 C CA . PHE A 1 90 ? -17.399 14.924 -10.305 1.00 4.89 90 PHE A CA 1
ATOM 728 C C . PHE A 1 90 ? -18.026 14.641 -11.666 1.00 4.86 90 PHE A C 1
ATOM 729 O O . PHE A 1 90 ? -18.403 13.518 -11.981 1.00 5.64 90 PHE A O 1
ATOM 737 N N . VAL A 1 91 ? -18.138 15.708 -12.451 1.00 5.10 91 VAL A N 1
ATOM 738 C CA . VAL A 1 91 ? -18.816 15.730 -13.731 1.00 5.19 91 VAL A CA 1
ATOM 739 C C . VAL A 1 91 ? -17.800 16.027 -14.831 1.00 5.18 91 VAL A C 1
ATOM 740 O O . VAL A 1 91 ? -17.119 17.038 -14.757 1.00 5.93 91 VAL A O 1
ATOM 744 N N . TYR A 1 92 ? -17.758 15.180 -15.865 1.00 5.32 92 TYR A N 1
ATOM 745 C CA . TYR A 1 92 ? -17.207 15.577 -17.141 1.00 5.68 92 TYR A CA 1
ATOM 746 C C . TYR A 1 92 ? -18.406 15.910 -18.021 1.00 5.70 92 TYR A C 1
ATOM 747 O O . TYR A 1 92 ? -19.238 15.042 -18.281 1.00 5.89 92 TYR A O 1
ATOM 756 N N . ASP A 1 93 ? -18.496 17.174 -18.440 1.00 6.44 93 ASP A N 1
ATOM 757 C CA . ASP A 1 93 ? -19.714 17.708 -19.057 1.00 7.17 93 ASP A CA 1
ATOM 758 C C . ASP A 1 93 ? -19.631 17.684 -20.589 1.00 7.78 93 ASP A C 1
ATOM 759 O O . ASP A 1 93 ? -20.424 18.351 -21.257 1.00 9.47 93 ASP A O 1
ATOM 764 N N . GLY A 1 94 ? -18.684 16.914 -21.135 1.00 7.76 94 GLY A N 1
ATOM 765 C CA . GLY A 1 94 ? -18.425 16.864 -22.567 1.00 8.48 94 GLY A CA 1
ATOM 766 C C . GLY A 1 94 ? -17.180 17.639 -22.961 1.00 9.25 94 GLY A C 1
ATOM 767 O O . GLY A 1 94 ? -16.621 17.385 -24.028 1.00 10.44 94 GLY A O 1
ATOM 768 N N . SER A 1 95 ? -16.744 18.581 -22.110 1.00 9.62 95 SER A N 1
ATOM 769 C CA A SER A 1 95 ? -15.565 19.383 -22.433 0.70 10.59 95 SER A CA 1
ATOM 770 C CA B SER A 1 95 ? -15.632 19.503 -22.404 0.30 10.22 95 SER A CA 1
ATOM 771 C C . SER A 1 95 ? -14.661 19.626 -21.221 1.00 9.92 95 SER A C 1
ATOM 772 O O . SER A 1 95 ? -13.468 19.839 -21.415 1.00 11.98 95 SER A O 1
ATOM 777 N N . LYS A 1 96 ? -15.194 19.583 -19.992 1.00 8.94 96 LYS A N 1
ATOM 778 C CA . LYS A 1 96 ? -14.383 19.884 -18.813 1.00 9.11 96 LYS A CA 1
ATOM 779 C C . LYS A 1 96 ? -14.901 19.125 -17.591 1.00 7.39 96 LYS A C 1
ATOM 780 O O . LYS A 1 96 ? -16.049 18.695 -17.547 1.00 7.63 96 LYS A O 1
ATOM 786 N N . TRP A 1 97 ? -14.016 19.003 -16.598 1.00 6.78 97 TRP A N 1
ATOM 787 C CA . TRP A 1 97 ? -14.331 18.431 -15.303 1.00 6.43 97 TRP A CA 1
ATOM 788 C C . TRP A 1 97 ? -14.724 19.541 -14.329 1.00 6.33 97 TRP A C 1
ATOM 789 O O . TRP A 1 97 ? -13.986 20.509 -14.158 1.00 7.40 97 TRP A O 1
ATOM 800 N N . ILE A 1 98 ? -15.865 19.342 -13.664 1.00 6.13 98 ILE A N 1
ATOM 801 C CA . ILE A 1 98 ? -16.375 20.244 -12.635 1.00 6.18 98 ILE A CA 1
ATOM 802 C C . ILE A 1 98 ? -16.947 19.403 -11.490 1.00 6.13 98 ILE A C 1
ATOM 803 O O . ILE A 1 98 ? -17.073 18.189 -11.586 1.00 6.56 98 ILE A O 1
ATOM 808 N N . THR A 1 99 ? -17.308 20.079 -10.400 1.00 6.58 99 THR A N 1
ATOM 809 C CA . THR A 1 99 ? -18.015 19.445 -9.309 1.00 6.71 99 THR A CA 1
ATOM 810 C C . THR A 1 99 ? -19.505 19.379 -9.642 1.00 6.61 99 THR A C 1
ATOM 811 O O . THR A 1 99 ? -20.085 20.386 -10.035 1.00 8.17 99 THR A O 1
ATOM 815 N N . GLY A 1 100 ? -20.105 18.197 -9.478 1.00 6.29 100 GLY A N 1
ATOM 816 C CA . GLY A 1 100 ? -21.518 17.980 -9.741 1.00 6.52 100 GLY A CA 1
ATOM 817 C C . GLY A 1 100 ? -22.394 18.347 -8.557 1.00 6.54 100 GLY A C 1
ATOM 818 O O . GLY A 1 100 ? -21.908 18.643 -7.456 1.00 7.19 100 GLY A O 1
ATOM 819 N N . GLN A 1 101 ? -23.709 18.286 -8.782 1.00 6.71 101 GLN A N 1
ATOM 820 C CA . GLN A 1 101 ? -24.692 18.767 -7.815 1.00 7.24 101 GLN A CA 1
ATOM 821 C C . GLN A 1 101 ? -24.943 17.786 -6.660 1.00 6.91 101 GLN A C 1
ATOM 822 O O . GLN A 1 101 ? -25.525 18.191 -5.662 1.00 7.80 101 GLN A O 1
ATOM 828 N N . LEU A 1 102 ? -24.539 16.515 -6.769 1.00 6.58 102 LEU A N 1
ATOM 829 C CA . LEU A 1 102 ? -24.964 15.543 -5.748 1.00 6.40 102 LEU A CA 1
ATOM 830 C C . LEU A 1 102 ? -24.429 15.915 -4.356 1.00 6.10 102 LEU A C 1
ATOM 831 O O . LEU A 1 102 ? -25.122 15.716 -3.364 1.00 6.26 102 LEU A O 1
ATOM 836 N N . GLY A 1 103 ? -23.208 16.450 -4.265 1.00 6.27 103 GLY A N 1
ATOM 837 C CA . GLY A 1 103 ? -22.614 16.779 -2.964 1.00 6.71 103 GLY A CA 1
ATOM 838 C C . GLY A 1 103 ? -23.461 17.745 -2.149 1.00 7.07 103 GLY A C 1
ATOM 839 O O . GLY A 1 103 ? -23.445 17.701 -0.924 1.00 9.55 103 GLY A O 1
ATOM 840 N N . SER A 1 104 ? -24.205 18.623 -2.828 1.00 7.09 104 SER A N 1
ATOM 841 C CA A SER A 1 104 ? -25.021 19.643 -2.172 0.50 7.24 104 SER A CA 1
ATOM 842 C CA B SER A 1 104 ? -25.034 19.646 -2.191 0.50 7.94 104 SER A CA 1
ATOM 843 C C . SER A 1 104 ? -26.257 19.031 -1.497 1.00 7.31 104 SER A C 1
ATOM 844 O O . SER A 1 104 ? -26.906 19.696 -0.701 1.00 8.17 104 SER A O 1
ATOM 849 N N . VAL A 1 105 ? -26.591 17.776 -1.822 1.00 6.68 105 VAL A N 1
ATOM 850 C CA . VAL A 1 105 ? -27.800 17.140 -1.277 1.00 7.25 105 VAL A CA 1
ATOM 851 C C . VAL A 1 105 ? -27.630 16.810 0.212 1.00 7.27 105 VAL A C 1
ATOM 852 O O . VAL A 1 105 ? -28.596 16.891 0.970 1.00 9.31 105 VAL A O 1
ATOM 856 N N . GLY A 1 106 ? -26.429 16.399 0.626 1.00 6.80 106 GLY A N 1
ATOM 857 C CA . GLY A 1 106 ? -26.170 16.052 2.030 1.00 6.78 106 GLY A CA 1
ATOM 858 C C . GLY A 1 106 ? -26.481 14.601 2.361 1.00 6.32 106 GLY A C 1
ATOM 859 O O . GLY A 1 106 ? -27.045 14.298 3.422 1.00 6.97 106 GLY A O 1
ATOM 860 N N . VAL A 1 107 ? -26.051 13.685 1.493 1.00 5.91 107 VAL A N 1
ATOM 861 C CA . VAL A 1 107 ? -26.205 12.254 1.748 1.00 6.23 107 VAL A CA 1
ATOM 862 C C . VAL A 1 107 ? -24.985 11.760 2.529 1.00 6.36 107 VAL A C 1
ATOM 863 O O . VAL A 1 107 ? -23.881 11.710 1.986 1.00 6.87 107 VAL A O 1
ATOM 867 N N . LYS A 1 108 ? -25.181 11.407 3.802 1.00 7.02 108 LYS A N 1
ATOM 868 C CA A LYS A 1 108 ? -24.094 10.889 4.627 0.50 7.60 108 LYS A CA 1
ATOM 869 C CA B LYS A 1 108 ? -24.118 10.876 4.647 0.50 7.71 108 LYS A CA 1
ATOM 870 C C . LYS A 1 108 ? -23.931 9.388 4.352 1.00 7.61 108 LYS A C 1
ATOM 871 O O . LYS A 1 108 ? -24.900 8.630 4.320 1.00 10.64 108 LYS A O 1
ATOM 882 N N . VAL A 1 109 ? -22.680 8.983 4.170 1.00 6.44 109 VAL A N 1
ATOM 883 C CA . VAL A 1 109 ? -22.312 7.624 3.837 1.00 6.71 109 VAL A CA 1
ATOM 884 C C . VAL A 1 109 ? -21.505 7.037 4.998 1.00 6.56 109 VAL A C 1
ATOM 885 O O . VAL A 1 109 ? -20.701 7.727 5.625 1.00 8.06 109 VAL A O 1
ATOM 889 N N . GLY A 1 110 ? -21.733 5.754 5.296 1.00 5.92 110 GLY A N 1
ATOM 890 C CA . GLY A 1 110 ? -20.913 5.062 6.284 1.00 5.86 110 GLY A CA 1
ATOM 891 C C . GLY A 1 110 ? -19.444 5.106 5.890 1.00 5.53 110 GLY A C 1
ATOM 892 O O . GLY A 1 110 ? -19.109 5.001 4.710 1.00 5.60 110 GLY A O 1
ATOM 893 N N . SER A 1 111 ? -18.544 5.249 6.866 1.00 5.65 111 SER A N 1
ATOM 894 C CA . SER A 1 111 ? -17.141 5.488 6.530 1.00 5.82 111 SER A CA 1
ATOM 895 C C . SER A 1 111 ? -16.559 4.351 5.680 1.00 5.49 111 SER A C 1
ATOM 896 O O . SER A 1 111 ? -15.702 4.615 4.836 1.00 5.78 111 SER A O 1
ATOM 899 N N . ASN A 1 112 ? -17.005 3.110 5.914 1.00 5.36 112 ASN A N 1
ATOM 900 C CA . ASN A 1 112 ? -16.469 1.947 5.201 1.00 5.44 112 ASN A CA 1
ATOM 901 C C . ASN A 1 112 ? -17.374 1.508 4.041 1.00 5.08 112 ASN A C 1
ATOM 902 O O . ASN A 1 112 ? -17.182 0.418 3.487 1.00 5.38 112 ASN A O 1
ATOM 907 N N . SER A 1 113 ? -18.346 2.341 3.656 1.00 4.93 113 SER A N 1
ATOM 908 C CA . SER A 1 113 ? -19.243 1.986 2.563 1.00 5.08 113 SER A CA 1
ATOM 909 C C . SER A 1 113 ? -18.474 1.867 1.250 1.00 4.74 113 SER A C 1
ATOM 910 O O . SER A 1 113 ? -17.565 2.652 0.978 1.00 5.13 113 SER A O 1
ATOM 913 N N . LYS A 1 114 ? -18.921 0.938 0.403 1.00 4.45 114 LYS A N 1
ATOM 914 C CA . LYS A 1 114 ? -18.547 0.958 -1.001 1.00 4.39 114 LYS A CA 1
ATOM 915 C C . LYS A 1 114 ? -19.603 1.761 -1.764 1.00 4.42 114 LYS A C 1
ATOM 916 O O . LYS A 1 114 ? -20.631 2.151 -1.210 1.00 4.95 114 LYS A O 1
ATOM 922 N N . LEU A 1 115 ? -19.329 2.016 -3.049 1.00 4.39 115 LEU A N 1
ATOM 923 C CA . LEU A 1 115 ? -20.276 2.691 -3.925 1.00 4.47 115 LEU A CA 1
ATOM 924 C C . LEU A 1 115 ? -20.426 1.890 -5.211 1.00 4.45 115 LEU A C 1
ATOM 925 O O . LEU A 1 115 ? -19.446 1.344 -5.731 1.00 5.07 115 LEU A O 1
ATOM 930 N N . ALA A 1 116 ? -21.643 1.904 -5.756 1.00 4.27 116 ALA A N 1
ATOM 931 C CA . ALA A 1 116 ? -21.874 1.422 -7.102 1.00 4.40 116 ALA A CA 1
ATOM 932 C C . ALA A 1 116 ? -22.808 2.404 -7.796 1.00 4.36 116 ALA A C 1
ATOM 933 O O . ALA A 1 116 ? -23.550 3.136 -7.145 1.00 5.11 116 ALA A O 1
ATOM 935 N N . ALA A 1 117 ? -22.775 2.407 -9.126 1.00 4.55 117 ALA A N 1
ATOM 936 C CA . ALA A 1 117 ? -23.662 3.258 -9.878 1.00 4.77 117 ALA A CA 1
ATOM 937 C C . ALA A 1 117 ? -24.019 2.578 -11.193 1.00 4.55 117 ALA A C 1
ATOM 938 O O . ALA A 1 117 ? -23.249 1.784 -11.729 1.00 5.43 117 ALA A O 1
ATOM 940 N N . LEU A 1 118 ? -25.198 2.936 -11.703 1.00 4.71 118 LEU A N 1
ATOM 941 C CA . LEU A 1 118 ? -25.626 2.521 -13.026 1.00 4.84 118 LEU A CA 1
ATOM 942 C C . LEU A 1 118 ? -26.320 3.697 -13.713 1.00 4.92 118 LEU A C 1
ATOM 943 O O . LEU A 1 118 ? -26.693 4.688 -13.081 1.00 4.97 118 LEU A O 1
ATOM 948 N N . GLN A 1 119 ? -26.496 3.561 -15.025 1.00 5.14 119 GLN A N 1
ATOM 949 C CA . GLN A 1 119 ? -27.170 4.560 -15.816 1.00 5.36 119 GLN A CA 1
ATOM 950 C C . GLN A 1 119 ? -27.873 3.858 -16.975 1.00 5.28 119 GLN A C 1
ATOM 951 O O . GLN A 1 119 ? -27.346 2.897 -17.524 1.00 5.95 119 GLN A O 1
ATOM 957 N N . TRP A 1 120 ? -29.038 4.380 -17.362 1.00 5.43 120 TRP A N 1
ATOM 958 C CA . TRP A 1 120 ? -29.645 3.973 -18.630 1.00 5.97 120 TRP A CA 1
ATOM 959 C C . TRP A 1 120 ? -30.381 5.158 -19.249 1.00 6.00 120 TRP A C 1
ATOM 960 O O . TRP A 1 120 ? -30.884 6.036 -18.557 1.00 6.28 120 TRP A O 1
ATOM 971 N N . GLY A 1 121 ? -30.469 5.116 -20.576 1.00 6.32 121 GLY A N 1
ATOM 972 C CA . GLY A 1 121 ? -31.352 5.978 -21.328 1.00 6.80 121 GLY A CA 1
ATOM 973 C C . GLY A 1 121 ? -30.675 7.199 -21.929 1.00 6.92 121 GLY A C 1
ATOM 974 O O . GLY A 1 121 ? -31.144 7.724 -22.937 1.00 8.11 121 GLY A O 1
ATOM 975 N N . GLY A 1 122 ? -29.599 7.688 -21.312 1.00 6.71 122 GLY A N 1
ATOM 976 C CA . GLY A 1 122 ? -28.995 8.929 -21.774 1.00 6.75 122 GLY A CA 1
ATOM 977 C C . GLY A 1 122 ? -28.444 8.793 -23.181 1.00 6.69 122 GLY A C 1
ATOM 978 O O . GLY A 1 122 ? -27.744 7.834 -23.494 1.00 6.97 122 GLY A O 1
ATOM 979 N N . SER A 1 123 ? -28.753 9.783 -24.017 1.00 6.86 123 SER A N 1
ATOM 980 C CA . SER A 1 123 ? -28.325 9.807 -25.404 1.00 6.99 123 SER A CA 1
ATOM 981 C C . SER A 1 123 ? -28.424 11.245 -25.909 1.00 7.21 123 SER A C 1
ATOM 982 O O . SER A 1 123 ? -28.768 12.152 -25.166 1.00 7.88 123 SER A O 1
ATOM 985 N N . GLU A 1 124 ? -28.196 11.424 -27.208 1.00 7.46 124 GLU A N 1
ATOM 986 C CA . GLU A 1 124 ? -28.368 12.712 -27.840 1.00 7.97 124 GLU A CA 1
ATOM 987 C C . GLU A 1 124 ? -29.850 13.031 -28.081 1.00 8.65 124 GLU A C 1
ATOM 988 O O . GLU A 1 124 ? -30.144 14.118 -28.574 1.00 9.88 124 GLU A O 1
ATOM 994 N N . SER A 1 125 ? -30.767 12.120 -27.720 1.00 8.87 125 SER A N 1
ATOM 995 C CA A SER A 1 125 ? -32.193 12.385 -27.923 0.50 9.69 125 SER A CA 1
ATOM 996 C CA B SER A 1 125 ? -32.192 12.306 -27.954 0.50 9.89 125 SER A CA 1
ATOM 997 C C . SER A 1 125 ? -33.036 11.936 -26.723 1.00 10.04 125 SER A C 1
ATOM 998 O O . SER A 1 125 ? -34.256 11.895 -26.815 1.00 11.81 125 SER A O 1
ATOM 1003 N N . ALA A 1 126 ? -32.393 11.679 -25.578 1.00 9.91 126 ALA A N 1
ATOM 1004 C CA . ALA A 1 126 ? -33.121 11.268 -24.374 1.00 10.63 126 ALA A CA 1
ATOM 1005 C C . ALA A 1 126 ? -32.273 11.565 -23.146 1.00 10.25 126 ALA A C 1
ATOM 1006 O O . ALA A 1 126 ? -31.046 11.517 -23.210 1.00 9.72 126 ALA A O 1
ATOM 1008 N N . PRO A 1 127 ? -32.898 11.877 -21.991 1.00 10.80 127 PRO A N 1
ATOM 1009 C CA . PRO A 1 127 ? -32.141 12.197 -20.785 1.00 10.54 127 PRO A CA 1
ATOM 1010 C C . PRO A 1 127 ? -31.600 10.961 -20.084 1.00 8.87 127 PRO A C 1
ATOM 1011 O O . PRO A 1 127 ? -32.130 9.859 -20.226 1.00 8.81 127 PRO A O 1
ATOM 1015 N N . PRO A 1 128 ? -30.532 11.130 -19.281 1.00 8.11 128 PRO A N 1
ATOM 1016 C CA . PRO A 1 128 ? -29.972 10.027 -18.512 1.00 7.34 128 PRO A CA 1
ATOM 1017 C C . PRO A 1 128 ? -30.810 9.719 -17.268 1.00 6.54 128 PRO A C 1
ATOM 1018 O O . PRO A 1 128 ? -31.513 10.578 -16.735 1.00 7.27 128 PRO A O 1
ATOM 1022 N N . ASN A 1 129 ? -30.684 8.477 -16.808 1.00 6.05 129 ASN A N 1
ATOM 1023 C CA . ASN A 1 129 ? -31.255 8.016 -15.560 1.00 5.87 129 ASN A CA 1
ATOM 1024 C C . ASN A 1 129 ? -30.129 7.355 -14.776 1.00 5.72 129 ASN A C 1
ATOM 1025 O O . ASN A 1 129 ? -29.596 6.353 -15.237 1.00 6.66 129 ASN A O 1
ATOM 1030 N N . ILE A 1 130 ? -29.756 7.946 -13.636 1.00 5.31 130 ILE A N 1
ATOM 1031 C CA . ILE A 1 130 ? -28.624 7.470 -12.843 1.00 4.95 130 ILE A CA 1
ATOM 1032 C C . ILE A 1 130 ? -29.156 6.927 -11.519 1.00 4.55 130 ILE A C 1
ATOM 1033 O O . ILE A 1 130 ? -30.074 7.498 -10.941 1.00 4.87 130 ILE A O 1
ATOM 1038 N N . ARG A 1 131 ? -28.540 5.850 -11.042 1.00 4.54 131 ARG A N 1
ATOM 1039 C CA . ARG A 1 131 ? -28.815 5.340 -9.701 1.00 4.49 131 ARG A CA 1
ATOM 1040 C C . ARG A 1 131 ? -27.472 5.082 -9.022 1.00 4.45 131 ARG A C 1
ATOM 1041 O O . ARG A 1 131 ? -26.581 4.490 -9.633 1.00 5.28 131 ARG A O 1
ATOM 1049 N N . VAL A 1 132 ? -27.354 5.531 -7.769 1.00 4.45 132 VAL A N 1
ATOM 1050 C CA . VAL A 1 132 ? -26.147 5.389 -6.976 1.00 4.55 132 VAL A CA 1
ATOM 1051 C C . VAL A 1 132 ? -26.502 4.606 -5.710 1.00 4.55 132 VAL A C 1
ATOM 1052 O O . VAL A 1 132 ? -27.495 4.920 -5.060 1.00 5.44 132 VAL A O 1
ATOM 1056 N N . TYR A 1 133 ? -25.676 3.606 -5.385 1.00 4.38 133 TYR A N 1
ATOM 1057 C CA . TYR A 1 133 ? -25.913 2.701 -4.264 1.00 4.48 133 TYR A CA 1
ATOM 1058 C C . TYR A 1 133 ? -24.788 2.857 -3.245 1.00 4.49 133 TYR A C 1
ATOM 1059 O O . TYR A 1 133 ? -23.610 2.927 -3.605 1.00 5.02 133 TYR A O 1
ATOM 1068 N N . TYR A 1 134 ? -25.182 2.911 -1.972 1.00 4.47 134 TYR A N 1
ATOM 1069 C CA . TYR A 1 134 ? -24.281 3.219 -0.876 1.00 4.58 134 TYR A CA 1
ATOM 1070 C C . TYR A 1 134 ? -24.870 2.636 0.408 1.00 4.57 134 TYR A C 1
ATOM 1071 O O . TYR A 1 134 ? -26.019 2.211 0.444 1.00 5.69 134 TYR A O 1
ATOM 1080 N N . GLN A 1 135 ? -24.077 2.662 1.480 1.00 4.61 135 GLN A N 1
ATOM 1081 C CA . GLN A 1 135 ? -24.560 2.282 2.797 1.00 4.93 135 GLN A CA 1
ATOM 1082 C C . GLN A 1 135 ? -24.391 3.457 3.757 1.00 5.28 135 GLN A C 1
ATOM 1083 O O . GLN A 1 135 ? -23.466 4.258 3.631 1.00 5.73 135 GLN A O 1
ATOM 1089 N N . LYS A 1 136 ? -25.294 3.517 4.737 1.00 6.46 136 LYS A N 1
ATOM 1090 C CA A LYS A 1 136 ? -25.271 4.539 5.779 0.50 7.45 136 LYS A CA 1
ATOM 1091 C CA B LYS A 1 136 ? -25.276 4.539 5.778 0.50 7.47 136 LYS A CA 1
ATOM 1092 C C . LYS A 1 136 ? -24.476 4.064 6.999 1.00 7.69 136 LYS A C 1
ATOM 1093 O O . LYS A 1 136 ? -23.946 4.888 7.741 1.00 9.32 136 LYS A O 1
ATOM 1104 N N . SER A 1 137 ? -24.436 2.744 7.216 1.00 7.99 137 SER A N 1
ATOM 1105 C CA A SER A 1 137 ? -23.875 2.140 8.421 0.30 8.05 137 SER A CA 1
ATOM 1106 C CA B SER A 1 137 ? -23.825 2.190 8.415 0.30 8.26 137 SER A CA 1
ATOM 1107 C CA C SER A 1 137 ? -23.867 2.151 8.419 0.30 8.11 137 SER A CA 1
ATOM 1108 C C . SER A 1 137 ? -22.817 1.102 8.038 1.00 7.93 137 SER A C 1
ATOM 1109 O O . SER A 1 137 ? -22.933 0.449 7.005 1.00 8.36 137 SER A O 1
ATOM 1116 N N . ASN A 1 138 ? -21.824 0.939 8.913 1.00 8.23 138 ASN A N 1
ATOM 1117 C CA . ASN A 1 138 ? -20.704 0.039 8.706 1.00 8.10 138 ASN A CA 1
ATOM 1118 C C . ASN A 1 138 ? -20.975 -1.374 9.234 1.00 9.38 138 ASN A C 1
ATOM 1119 O O . ASN A 1 138 ? -20.237 -2.289 8.885 1.00 10.87 138 ASN A O 1
ATOM 1124 N N . GLY A 1 139 ? -21.988 -1.533 10.090 1.00 10.30 139 GLY A N 1
ATOM 1125 C CA . GLY A 1 139 ? -22.172 -2.765 10.844 1.00 11.53 139 GLY A CA 1
ATOM 1126 C C . GLY A 1 139 ? -22.771 -3.888 10.014 1.00 10.75 139 GLY A C 1
ATOM 1127 O O . GLY A 1 139 ? -23.443 -3.680 9.002 1.00 10.78 139 GLY A O 1
ATOM 1128 N N . SER A 1 140 ? -22.534 -5.110 10.483 1.00 11.55 140 SER A N 1
ATOM 1129 C CA . SER A 1 140 ? -23.175 -6.280 9.933 1.00 11.19 140 SER A CA 1
ATOM 1130 C C . SER A 1 140 ? -24.696 -6.089 9.948 1.00 9.41 140 SER A C 1
ATOM 1131 O O . SER A 1 140 ? -25.264 -5.638 10.942 1.00 10.65 140 SER A O 1
ATOM 1134 N N . GLY A 1 141 ? -25.336 -6.442 8.835 1.00 8.73 141 GLY A N 1
ATOM 1135 C CA . GLY A 1 141 ? -26.780 -6.388 8.707 1.00 9.27 141 GLY A CA 1
ATOM 1136 C C . GLY A 1 141 ? -27.293 -5.065 8.155 1.00 9.23 141 GLY A C 1
ATOM 1137 O O . GLY A 1 141 ? -28.500 -4.877 8.054 1.00 11.73 141 GLY A O 1
ATOM 1138 N N . SER A 1 142 ? -26.390 -4.150 7.792 1.00 8.04 142 SER A N 1
ATOM 1139 C CA . SER A 1 142 ? -26.773 -2.849 7.243 1.00 7.93 142 SER A CA 1
ATOM 1140 C C . SER A 1 142 ? -27.445 -3.020 5.874 1.00 6.86 142 SER A C 1
ATOM 1141 O O . SER A 1 142 ? -27.166 -3.971 5.141 1.00 7.34 142 SER A O 1
ATOM 1144 N N . SER A 1 143 ? -28.302 -2.059 5.525 1.00 6.90 143 SER A N 1
ATOM 1145 C CA A SER A 1 143 ? -28.975 -2.091 4.236 0.50 6.76 143 SER A CA 1
ATOM 1146 C CA B SER A 1 143 ? -29.020 -2.005 4.254 0.50 7.01 143 SER A CA 1
ATOM 1147 C C . SER A 1 143 ? -28.163 -1.339 3.176 1.00 6.07 143 SER A C 1
ATOM 1148 O O . SER A 1 143 ? -27.231 -0.588 3.476 1.00 6.33 143 SER A O 1
ATOM 1153 N N . ILE A 1 144 ? -28.548 -1.575 1.922 1.00 5.97 144 ILE A N 1
ATOM 1154 C CA A ILE A 1 144 ? -28.096 -0.767 0.810 0.50 5.73 144 ILE A CA 1
ATOM 1155 C CA B ILE A 1 144 ? -28.119 -0.805 0.757 0.50 6.12 144 ILE A CA 1
ATOM 1156 C C . ILE A 1 144 ? -29.166 0.286 0.520 1.00 5.62 144 ILE A C 1
ATOM 1157 O O . ILE A 1 144 ? -30.353 -0.013 0.510 1.00 7.20 144 ILE A O 1
ATOM 1166 N N . HIS A 1 145 ? -28.704 1.518 0.305 1.00 5.11 145 HIS A N 1
ATOM 1167 C CA . HIS A 1 145 ? -29.548 2.642 -0.022 1.00 5.20 145 HIS A CA 1
ATOM 1168 C C . HIS A 1 145 ? -29.251 3.109 -1.444 1.00 4.98 145 HIS A C 1
ATOM 1169 O O . HIS A 1 145 ? -28.146 2.926 -1.945 1.00 5.15 145 HIS A O 1
ATOM 1176 N N . GLU A 1 146 ? -30.246 3.759 -2.047 1.00 4.78 146 GLU A N 1
ATOM 1177 C CA . GLU A 1 146 ? -30.188 4.207 -3.428 1.00 4.69 146 GLU A CA 1
ATOM 1178 C C . GLU A 1 146 ? -30.488 5.706 -3.490 1.00 4.85 146 GLU A C 1
ATOM 1179 O O . GLU A 1 146 ? -31.441 6.171 -2.856 1.00 5.56 146 GLU A O 1
ATOM 1185 N N . TYR A 1 147 ? -29.704 6.438 -4.287 1.00 4.81 147 TYR A N 1
ATOM 1186 C CA . TYR A 1 147 ? -30.034 7.818 -4.664 1.00 5.07 147 TYR A CA 1
ATOM 1187 C C . TYR A 1 147 ? -30.292 7.834 -6.175 1.00 5.19 147 TYR A C 1
ATOM 1188 O O . TYR A 1 147 ? -29.662 7.104 -6.939 1.00 5.71 147 TYR A O 1
ATOM 1197 N N . VAL A 1 148 ? -31.250 8.671 -6.570 1.00 5.19 148 VAL A N 1
ATOM 1198 C CA . VAL A 1 148 ? -31.910 8.603 -7.868 1.00 5.49 148 VAL A CA 1
ATOM 1199 C C . VAL A 1 148 ? -31.757 9.935 -8.601 1.00 5.77 148 VAL A C 1
ATOM 1200 O O . VAL A 1 148 ? -32.142 10.964 -8.053 1.00 6.49 148 VAL A O 1
ATOM 1204 N N . TRP A 1 149 ? -31.270 9.902 -9.847 1.00 5.71 149 TRP A N 1
ATOM 1205 C CA A TRP A 1 149 ? -31.347 11.048 -10.756 0.50 6.34 149 TRP A CA 1
ATOM 1206 C CA B TRP A 1 149 ? -31.379 11.055 -10.726 0.50 5.75 149 TRP A CA 1
ATOM 1207 C C . TRP A 1 149 ? -32.177 10.655 -11.971 1.00 6.32 149 TRP A C 1
ATOM 1208 O O . TRP A 1 149 ? -31.704 9.890 -12.810 1.00 7.39 149 TRP A O 1
ATOM 1229 N N . SER A 1 150 ? -33.388 11.193 -12.065 1.00 7.47 150 SER A N 1
ATOM 1230 C CA . SER A 1 150 ? -34.164 11.140 -13.295 1.00 8.48 150 SER A CA 1
ATOM 1231 C C . SER A 1 150 ? -34.751 12.540 -13.526 1.00 9.12 150 SER A C 1
ATOM 1232 O O . SER A 1 150 ? -35.938 12.704 -13.787 1.00 11.22 150 SER A O 1
ATOM 1235 N N . GLY A 1 151 ? -33.865 13.540 -13.423 1.00 9.05 151 GLY A N 1
ATOM 1236 C CA . GLY A 1 151 ? -34.143 14.961 -13.637 1.00 9.54 151 GLY A CA 1
ATOM 1237 C C . GLY A 1 151 ? -33.674 15.827 -12.474 1.00 9.39 151 GLY A C 1
ATOM 1238 O O . GLY A 1 151 ? -33.351 16.994 -12.648 1.00 9.95 151 GLY A O 1
ATOM 1239 N N . LYS A 1 152 ? -33.677 15.249 -11.273 1.00 9.41 152 LYS A N 1
ATOM 1240 C CA . LYS A 1 152 ? -33.278 15.887 -10.019 1.00 8.85 152 LYS A CA 1
ATOM 1241 C C . LYS A 1 152 ? -32.862 14.753 -9.083 1.00 8.10 152 LYS A C 1
ATOM 1242 O O . LYS A 1 152 ? -33.366 13.652 -9.234 1.00 10.39 152 LYS A O 1
ATOM 1248 N N . TRP A 1 153 ? -31.978 1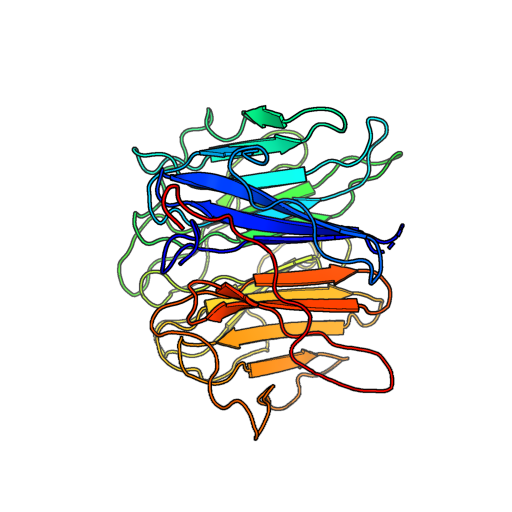5.016 -8.120 1.00 7.33 153 TRP A N 1
ATOM 1249 C CA . TRP A 1 153 ? -31.613 13.994 -7.147 1.00 6.99 153 TRP A CA 1
ATOM 1250 C C . TRP A 1 153 ? -32.714 13.831 -6.095 1.00 7.21 153 TRP A C 1
ATOM 1251 O O . TRP A 1 153 ? -33.164 14.802 -5.496 1.00 8.31 153 TRP A O 1
ATOM 1262 N N . THR A 1 154 ? -33.082 12.576 -5.831 1.00 7.25 154 THR A N 1
ATOM 1263 C CA A THR A 1 154 ? -33.969 12.259 -4.726 0.50 7.46 154 THR A CA 1
ATOM 1264 C CA B THR A 1 154 ? -34.055 12.194 -4.802 0.50 7.70 154 THR A CA 1
ATOM 1265 C C . THR A 1 154 ? -33.636 10.853 -4.212 1.00 6.45 154 THR A C 1
ATOM 1266 O O . THR A 1 154 ? -32.993 10.061 -4.885 1.00 6.58 154 THR A O 1
ATOM 1273 N N . ALA A 1 155 ? -34.074 10.575 -2.987 1.00 6.22 155 ALA A N 1
ATOM 1274 C CA . ALA A 1 155 ? -33.835 9.271 -2.399 1.00 6.03 155 ALA A CA 1
ATOM 1275 C C . ALA A 1 155 ? -34.669 8.213 -3.128 1.00 5.85 155 ALA A C 1
ATOM 1276 O O . ALA A 1 155 ? -35.787 8.478 -3.584 1.00 6.43 155 ALA A O 1
ATOM 1278 N N . GLY A 1 156 ? -34.105 7.008 -3.201 1.00 6.03 156 GLY A N 1
ATOM 1279 C CA . GLY A 1 156 ? -34.794 5.845 -3.705 1.00 6.21 156 GLY A CA 1
ATOM 1280 C C . GLY A 1 156 ? -34.984 4.798 -2.627 1.00 6.20 156 GLY A C 1
ATOM 1281 O O . GLY A 1 156 ? -35.353 5.106 -1.492 1.00 8.08 156 GLY A O 1
ATOM 1282 N N . ALA A 1 157 ? -34.731 3.547 -3.007 1.00 5.91 157 ALA A N 1
ATOM 1283 C CA . ALA A 1 157 ? -35.034 2.393 -2.183 1.00 6.46 157 ALA A CA 1
ATOM 1284 C C . ALA A 1 157 ? -33.941 2.136 -1.140 1.00 6.14 157 ALA A C 1
ATOM 1285 O O . ALA A 1 157 ? -32.839 2.678 -1.195 1.00 6.71 157 ALA A O 1
ATOM 1287 N N . SER A 1 158 ? -34.296 1.268 -0.189 1.00 6.36 158 SER A N 1
ATOM 1288 C CA A SER A 1 158 ? -33.312 0.615 0.649 0.50 6.77 158 SER A CA 1
ATOM 1289 C CA B SER A 1 158 ? -33.405 0.646 0.790 0.50 6.77 158 SER A CA 1
ATOM 1290 C C . SER A 1 158 ? -33.706 -0.856 0.795 1.00 6.69 158 SER A C 1
ATOM 1291 O O . SER A 1 158 ? -34.879 -1.205 0.845 1.00 8.11 158 SER A O 1
ATOM 1296 N N . PHE A 1 159 ? -32.681 -1.712 0.787 1.00 6.40 159 PHE A N 1
ATOM 1297 C CA . PHE A 1 159 ? -32.896 -3.152 0.733 1.00 6.74 159 PHE A CA 1
ATOM 1298 C C . PHE A 1 159 ? -31.636 -3.889 1.176 1.00 6.80 159 PHE A C 1
ATOM 1299 O O . PHE A 1 159 ? -30.542 -3.337 1.166 1.00 6.80 159 PHE A O 1
ATOM 1307 N N . GLY A 1 160 ? -31.817 -5.155 1.554 1.00 7.71 160 GLY A N 1
ATOM 1308 C CA . GLY A 1 160 ? -30.711 -6.037 1.839 1.00 7.51 160 GLY A CA 1
ATOM 1309 C C . GLY A 1 160 ? -30.260 -5.958 3.284 1.00 7.37 160 GLY A C 1
ATOM 1310 O O . GLY A 1 160 ? -30.546 -5.007 4.003 1.00 8.05 160 GLY A O 1
ATOM 1311 N N . SER A 1 161 ? -29.512 -6.985 3.679 1.00 7.41 161 SER A N 1
ATOM 1312 C CA . SER A 1 161 ? -28.846 -7.068 4.967 1.00 7.50 161 SER A CA 1
ATOM 1313 C C . SER A 1 161 ? -27.458 -7.664 4.727 1.00 7.05 161 SER A C 1
ATOM 1314 O O . SER A 1 161 ? -27.354 -8.831 4.343 1.00 8.36 161 SER A O 1
ATOM 1317 N N . THR A 1 162 ? -26.408 -6.852 4.908 1.00 6.28 162 THR A N 1
ATOM 1318 C CA . THR A 1 162 ? -25.131 -7.143 4.257 1.00 6.12 162 THR A CA 1
ATOM 1319 C C . THR A 1 162 ? -24.018 -7.416 5.267 1.00 6.23 162 THR A C 1
ATOM 1320 O O . THR A 1 162 ? -24.088 -7.049 6.441 1.00 6.97 162 THR A O 1
ATOM 1324 N N . VAL A 1 163 ? -22.937 -8.008 4.759 1.00 6.03 163 VAL A N 1
ATOM 1325 C CA . VAL A 1 163 ? -21.683 -8.000 5.491 1.00 6.43 163 VAL A CA 1
ATOM 1326 C C . VAL A 1 163 ? -21.255 -6.549 5.684 1.00 6.25 163 VAL A C 1
ATOM 1327 O O . VAL A 1 163 ? -21.622 -5.664 4.910 1.00 5.90 163 VAL A O 1
ATOM 1331 N N . PRO A 1 164 ? -20.431 -6.258 6.710 1.00 7.11 164 PRO A N 1
ATOM 1332 C CA . PRO A 1 164 ? -19.924 -4.905 6.911 1.00 7.21 164 PRO A CA 1
ATOM 1333 C C . PRO A 1 164 ? -19.207 -4.402 5.650 1.00 6.50 164 PRO A C 1
ATOM 1334 O O . PRO A 1 164 ? -18.324 -5.073 5.120 1.00 7.09 164 PRO A O 1
ATOM 1338 N N . GLY A 1 165 ? -19.588 -3.220 5.175 1.00 6.24 165 GLY A N 1
ATOM 1339 C CA . GLY A 1 165 ? -18.909 -2.616 4.034 1.00 5.89 165 GLY A CA 1
ATOM 1340 C C . GLY A 1 165 ? -18.908 -3.505 2.798 1.00 5.32 165 GLY A C 1
ATOM 1341 O O . GLY A 1 165 ? -17.921 -3.543 2.058 1.00 5.37 165 GLY A O 1
ATOM 1342 N N . THR A 1 166 ? -20.028 -4.183 2.535 1.00 5.19 166 THR A N 1
ATOM 1343 C CA . THR A 1 166 ? -20.148 -5.101 1.403 1.00 4.93 166 THR A CA 1
ATOM 1344 C C . THR A 1 166 ? -19.698 -4.461 0.088 1.00 4.77 166 THR A C 1
ATOM 1345 O O . THR A 1 166 ? -19.963 -3.289 -0.200 1.00 4.97 166 THR A O 1
ATOM 1349 N N . GLY A 1 167 ? -19.136 -5.302 -0.781 1.00 4.57 167 GLY A N 1
ATOM 1350 C CA . GLY A 1 167 ? -19.086 -4.971 -2.185 1.00 4.76 167 GLY A CA 1
ATOM 1351 C C . GLY A 1 167 ? -20.491 -4.776 -2.732 1.00 4.69 167 GLY A C 1
ATOM 1352 O O . GLY A 1 167 ? -21.453 -5.372 -2.233 1.00 4.91 167 GLY A O 1
ATOM 1353 N N . ILE A 1 168 ? -20.608 -3.940 -3.764 1.00 4.59 168 ILE A N 1
ATOM 1354 C CA . ILE A 1 168 ? -21.880 -3.693 -4.445 1.00 4.67 168 ILE A CA 1
ATOM 1355 C C . ILE A 1 168 ? -21.596 -3.640 -5.944 1.00 4.63 168 ILE A C 1
ATOM 1356 O O . ILE A 1 168 ? -20.748 -2.869 -6.370 1.00 5.25 168 ILE A O 1
ATOM 1361 N N . GLY A 1 169 ? -22.314 -4.465 -6.710 1.00 5.05 169 GLY A N 1
ATOM 1362 C CA . GLY A 1 169 ? -22.338 -4.386 -8.156 1.00 5.36 169 GLY A CA 1
ATOM 1363 C C . GLY A 1 169 ? -23.692 -3.880 -8.615 1.00 5.41 169 GLY A C 1
ATOM 1364 O O . GLY A 1 169 ? -24.704 -4.223 -8.014 1.00 7.14 169 GLY A O 1
ATOM 1365 N N . ALA A 1 170 ? -23.721 -3.043 -9.650 1.00 5.09 170 ALA A N 1
ATOM 1366 C CA . ALA A 1 170 ? -24.982 -2.463 -10.114 1.00 4.93 170 ALA A CA 1
ATOM 1367 C C . ALA A 1 170 ? -24.965 -2.368 -11.637 1.00 5.13 170 ALA A C 1
ATOM 1368 O O . ALA A 1 170 ? -24.058 -1.777 -12.207 1.00 6.22 170 ALA A O 1
ATOM 1370 N N . THR A 1 171 ? -25.995 -2.908 -12.290 1.00 4.82 171 THR A N 1
ATOM 1371 C CA . THR A 1 171 ? -26.048 -2.840 -13.743 1.00 5.14 171 THR A CA 1
ATOM 1372 C C . THR A 1 171 ? -27.497 -2.663 -14.203 1.00 5.30 171 THR A C 1
ATOM 1373 O O . THR A 1 171 ? -28.420 -3.245 -13.631 1.00 5.55 171 THR A O 1
ATOM 1377 N N . ALA A 1 172 ? -27.672 -1.851 -15.252 1.00 5.60 172 ALA A N 1
ATOM 1378 C CA . ALA A 1 172 ? -28.949 -1.707 -15.935 1.00 5.72 172 ALA A CA 1
ATOM 1379 C C . ALA A 1 172 ? -28.978 -2.719 -17.079 1.00 6.03 172 ALA A C 1
ATOM 1380 O O . ALA A 1 172 ? -28.316 -2.531 -18.096 1.00 7.17 172 ALA A O 1
ATOM 1382 N N . ILE A 1 173 ? -29.727 -3.806 -16.888 1.00 6.15 173 ILE A N 1
ATOM 1383 C CA . ILE A 1 173 ? -29.732 -4.924 -17.840 1.00 6.56 173 ILE A CA 1
ATOM 1384 C C . ILE A 1 173 ? -30.644 -4.634 -19.035 1.00 7.32 173 ILE A C 1
ATOM 1385 O O . ILE A 1 173 ? -30.635 -5.377 -20.010 1.00 8.44 173 ILE A O 1
ATOM 1390 N N . GLY A 1 174 ? -31.445 -3.576 -18.933 1.00 7.67 174 GLY A N 1
ATOM 1391 C CA . GLY A 1 174 ? -32.303 -3.110 -19.997 1.00 8.08 174 GLY A CA 1
ATOM 1392 C C . GLY A 1 174 ? -32.875 -1.768 -19.577 1.00 8.02 174 GLY A C 1
ATOM 1393 O O . GLY A 1 174 ? -32.586 -1.306 -18.475 1.00 7.74 174 GLY A O 1
ATOM 1394 N N . PRO A 1 175 ? -33.690 -1.111 -20.422 1.00 9.09 175 PRO A N 1
ATOM 1395 C CA . PRO A 1 175 ? -34.244 0.191 -20.065 1.00 9.37 175 PRO A CA 1
ATOM 1396 C C . PRO A 1 175 ? -35.066 0.106 -18.773 1.00 8.91 175 PRO A C 1
ATOM 1397 O O . PRO A 1 175 ? -36.062 -0.600 -18.715 1.00 10.17 175 PRO A O 1
ATOM 1401 N N . GLY A 1 176 ? -34.595 0.784 -17.730 1.00 8.24 176 GLY A N 1
ATOM 1402 C CA . GLY A 1 176 ? -35.284 0.814 -16.446 1.00 8.41 176 GLY A CA 1
ATOM 1403 C C . GLY A 1 176 ? -35.350 -0.548 -15.767 1.00 7.54 176 GLY A C 1
ATOM 1404 O O . GLY A 1 176 ? -36.193 -0.751 -14.905 1.00 8.96 176 GLY A O 1
ATOM 1405 N N . ARG A 1 177 ? -34.442 -1.462 -16.122 1.00 6.70 177 ARG A N 1
ATOM 1406 C CA A ARG A 1 177 ? -34.393 -2.805 -15.539 0.50 6.48 177 ARG A CA 1
ATOM 1407 C CA B ARG A 1 177 ? -34.390 -2.798 -15.557 0.50 6.40 177 ARG A CA 1
ATOM 1408 C C . ARG A 1 177 ? -33.038 -2.954 -14.854 1.00 6.09 177 ARG A C 1
ATOM 1409 O O . ARG A 1 177 ? -31.996 -2.911 -15.520 1.00 6.66 177 ARG A O 1
ATOM 1424 N N . LEU A 1 178 ? -33.070 -3.101 -13.525 1.00 5.59 178 LEU A N 1
ATOM 1425 C CA . LEU A 1 178 ? -31.867 -2.969 -12.701 1.00 5.43 178 LEU A CA 1
ATOM 1426 C C . LEU A 1 178 ? -31.575 -4.272 -11.966 1.00 5.18 178 LEU A C 1
ATOM 1427 O O . LEU A 1 178 ? -32.498 -4.932 -11.491 1.00 5.30 178 LEU A O 1
ATOM 1432 N N . ARG A 1 179 ? -30.285 -4.593 -11.828 1.00 4.88 179 ARG A N 1
ATOM 1433 C CA . ARG A 1 179 ? -29.855 -5.717 -11.016 1.00 4.92 179 ARG A CA 1
ATOM 1434 C C . ARG A 1 179 ? -28.698 -5.259 -10.128 1.00 4.73 179 ARG A C 1
ATOM 1435 O O . ARG A 1 179 ? -27.710 -4.700 -10.616 1.00 5.05 179 ARG A O 1
ATOM 1443 N N . ILE A 1 180 ? -28.854 -5.502 -8.825 1.00 4.69 180 ILE A N 1
ATOM 1444 C CA . ILE A 1 180 ? -27.902 -5.087 -7.798 1.00 4.94 180 ILE A CA 1
ATOM 1445 C C . ILE A 1 180 ? -27.405 -6.343 -7.087 1.00 4.99 180 ILE A C 1
ATOM 1446 O O . ILE A 1 180 ? -28.212 -7.180 -6.684 1.00 5.99 180 ILE A O 1
ATOM 1451 N N . TYR A 1 181 ? -26.082 -6.453 -6.947 1.00 4.93 181 TYR A N 1
ATOM 1452 C CA . TYR A 1 181 ? -25.419 -7.611 -6.356 1.00 5.16 181 TYR A CA 1
ATOM 1453 C C . TYR A 1 181 ? -24.657 -7.149 -5.120 1.00 5.38 181 TYR A C 1
ATOM 1454 O O . TYR A 1 181 ? -23.998 -6.120 -5.134 1.00 6.10 181 TYR A O 1
ATOM 1463 N N . TYR A 1 182 ? -24.758 -7.926 -4.045 1.00 5.41 182 TYR A N 1
ATOM 1464 C CA . TYR A 1 182 ? -24.133 -7.563 -2.777 1.00 5.59 182 TYR A CA 1
ATOM 1465 C C . TYR A 1 182 ? -23.888 -8.846 -1.988 1.00 5.49 182 TYR A C 1
ATOM 1466 O O . TYR A 1 182 ? -24.411 -9.889 -2.349 1.00 6.66 182 TYR A O 1
ATOM 1475 N N . GLN A 1 183 ? -23.115 -8.756 -0.905 1.00 5.13 183 GLN A N 1
ATOM 1476 C CA . GLN A 1 183 ? -22.829 -9.924 -0.095 1.00 5.27 183 GLN A CA 1
ATOM 1477 C C . GLN A 1 183 ? -23.628 -9.824 1.205 1.00 5.39 183 GLN A C 1
ATOM 1478 O O . GLN A 1 183 ? -23.456 -8.892 1.987 1.00 5.53 183 GLN A O 1
ATOM 1484 N N . ALA A 1 184 ? -24.522 -10.799 1.402 1.00 6.26 184 ALA A N 1
ATOM 1485 C CA . ALA A 1 184 ? -25.400 -10.837 2.559 1.00 7.00 184 ALA A CA 1
ATOM 1486 C C . ALA A 1 184 ? -24.649 -11.412 3.759 1.00 7.80 184 ALA A C 1
ATOM 1487 O O . ALA A 1 184 ? -23.530 -11.906 3.632 1.00 7.74 184 ALA A O 1
ATOM 1489 N N . THR A 1 185 ? -25.301 -11.377 4.925 1.00 8.95 185 THR A N 1
ATOM 1490 C CA . THR A 1 185 ? -24.660 -11.716 6.185 1.00 10.26 185 THR A CA 1
ATOM 1491 C C . THR A 1 185 ? -24.256 -13.197 6.262 1.00 10.70 185 THR A C 1
ATOM 1492 O O . THR A 1 185 ? -23.455 -13.534 7.111 1.00 13.40 185 THR A O 1
ATOM 1496 N N . ASP A 1 186 ? -24.807 -14.065 5.401 1.00 10.37 186 ASP A N 1
ATOM 1497 C CA . ASP A 1 186 ? -24.404 -15.482 5.316 1.00 10.60 186 ASP A CA 1
ATOM 1498 C C . ASP A 1 186 ? -23.228 -15.680 4.343 1.00 10.09 186 ASP A C 1
ATOM 1499 O O . ASP A 1 186 ? -22.905 -16.814 4.001 1.00 11.07 186 ASP A O 1
ATOM 1504 N N . ASN A 1 187 ? -22.610 -14.576 3.896 1.00 8.97 187 ASN A N 1
ATOM 1505 C CA . ASN A 1 187 ? -21.475 -14.531 2.938 1.00 8.48 187 ASN A CA 1
ATOM 1506 C C . ASN A 1 187 ? -21.875 -14.952 1.518 1.00 7.68 187 ASN A C 1
ATOM 1507 O O . ASN A 1 187 ? -21.012 -15.048 0.644 1.00 7.91 187 ASN A O 1
ATOM 1512 N N . LYS A 1 188 ? -23.170 -15.137 1.262 1.00 7.70 188 LYS A N 1
ATOM 1513 C CA . LYS A 1 188 ? -23.615 -15.385 -0.089 1.00 7.83 188 LYS A CA 1
ATOM 1514 C C . LYS A 1 188 ? -23.773 -14.057 -0.824 1.00 7.25 188 LYS A C 1
ATOM 1515 O O . LYS A 1 188 ? -24.338 -13.099 -0.289 1.00 7.51 188 LYS A O 1
ATOM 1521 N N . ILE A 1 189 ? -23.308 -14.028 -2.072 1.00 6.82 189 ILE A N 1
ATOM 1522 C CA A ILE A 1 189 ? -23.679 -12.983 -3.019 0.50 6.84 189 ILE A CA 1
ATOM 1523 C CA B ILE A 1 189 ? -23.694 -12.955 -2.948 0.50 6.56 189 ILE A CA 1
ATOM 1524 C C . ILE A 1 189 ? -25.163 -13.178 -3.323 1.00 6.29 189 ILE A C 1
ATOM 1525 O O . ILE A 1 189 ? -25.573 -14.294 -3.643 1.00 6.94 189 ILE A O 1
ATOM 1534 N N . ARG A 1 190 ? -25.941 -12.100 -3.223 1.00 5.97 190 ARG A N 1
ATOM 1535 C CA . ARG A 1 190 ? -27.365 -12.103 -3.508 1.00 5.79 190 ARG A CA 1
ATOM 1536 C C . ARG A 1 190 ? -27.661 -11.000 -4.525 1.00 5.37 190 ARG A C 1
ATOM 1537 O O . ARG A 1 190 ? -26.803 -10.185 -4.844 1.00 5.92 190 ARG A O 1
ATOM 1545 N N . GLU A 1 191 ? -28.904 -10.997 -5.007 1.00 5.10 191 GLU A N 1
ATOM 1546 C CA . GLU A 1 191 ? -29.330 -10.171 -6.120 1.00 5.24 191 GLU A CA 1
ATOM 1547 C C . GLU A 1 191 ? -30.663 -9.515 -5.766 1.00 5.30 191 GLU A C 1
ATOM 1548 O O . GLU A 1 191 ? -31.573 -10.189 -5.296 1.00 5.72 191 GLU A O 1
ATOM 1554 N N . HIS A 1 192 ? -30.776 -8.211 -6.038 1.00 5.16 192 HIS A N 1
ATOM 1555 C CA . HIS A 1 192 ? -32.037 -7.480 -5.904 1.00 5.25 192 HIS A CA 1
ATOM 1556 C C . HIS A 1 192 ? -32.379 -6.900 -7.276 1.00 5.28 192 HIS A C 1
ATOM 1557 O O . HIS A 1 192 ? -31.489 -6.440 -7.987 1.00 5.78 192 HIS A O 1
ATOM 1564 N N . CYS A 1 193 ? -33.669 -6.933 -7.625 1.00 5.13 193 CYS A N 1
ATOM 1565 C CA . CYS A 1 193 ? -34.111 -6.712 -8.992 1.00 5.44 193 CYS A CA 1
ATOM 1566 C C . CYS A 1 193 ? -35.223 -5.669 -9.066 1.00 5.47 193 CYS A C 1
ATOM 1567 O O . CYS A 1 193 ? -36.147 -5.704 -8.267 1.00 6.06 193 CYS A O 1
ATOM 1570 N N . TRP A 1 194 ? -35.166 -4.828 -10.100 1.00 5.58 194 TRP A N 1
ATOM 1571 C CA . TRP A 1 194 ? -36.257 -3.946 -10.475 1.00 5.91 194 TRP A CA 1
ATOM 1572 C C . TRP A 1 194 ? -36.535 -4.147 -11.961 1.00 6.20 194 TRP A C 1
ATOM 1573 O O . TRP A 1 194 ? -35.631 -3.968 -12.759 1.00 6.59 194 TRP A O 1
ATOM 1584 N N . ASP A 1 195 ? -37.779 -4.493 -12.304 1.00 6.87 195 ASP A N 1
ATOM 1585 C CA . ASP A 1 195 ? -38.181 -4.616 -13.707 1.00 8.21 195 ASP A CA 1
ATOM 1586 C C . ASP A 1 195 ? -39.121 -3.485 -14.143 1.00 9.41 195 ASP A C 1
ATOM 1587 O O . ASP A 1 195 ? -39.038 -3.034 -15.288 1.00 11.00 195 ASP A O 1
ATOM 1592 N N . SER A 1 196 ? -40.049 -3.074 -13.274 1.00 10.05 196 SER A N 1
ATOM 1593 C CA . SER A 1 196 ? -41.080 -2.137 -13.711 1.00 11.77 196 SER A CA 1
ATOM 1594 C C . SER A 1 196 ? -41.512 -1.188 -12.591 1.00 10.93 196 SER A C 1
ATOM 1595 O O . SER A 1 196 ? -41.430 0.027 -12.772 1.00 11.93 196 SER A O 1
ATOM 1598 N N . ASN A 1 197 ? -42.003 -1.728 -11.463 1.00 10.89 197 ASN A N 1
ATOM 1599 C CA A ASN A 1 197 ? -42.700 -0.931 -10.459 0.60 11.03 197 ASN A CA 1
ATOM 1600 C CA B ASN A 1 197 ? -42.641 -0.872 -10.455 0.40 11.07 197 ASN A CA 1
ATOM 1601 C C . ASN A 1 197 ? -42.337 -1.335 -9.023 1.00 10.29 197 ASN A C 1
ATOM 1602 O O . ASN A 1 197 ? -42.939 -0.827 -8.082 1.00 11.65 197 ASN A O 1
ATOM 1611 N N . SER A 1 198 ? -41.377 -2.249 -8.845 1.00 9.09 198 SER A N 1
ATOM 1612 C CA . SER A 1 198 ? -41.084 -2.770 -7.514 1.00 9.19 198 SER A CA 1
ATOM 1613 C C . SER A 1 198 ? -39.732 -3.480 -7.509 1.00 7.44 198 SER A C 1
ATOM 1614 O O . SER A 1 198 ? -39.273 -3.986 -8.531 1.00 8.20 198 SER A O 1
ATOM 1617 N N . TRP A 1 199 ? -39.120 -3.522 -6.325 1.00 6.97 199 TRP A N 1
ATOM 1618 C CA . TRP A 1 199 ? -37.936 -4.324 -6.075 1.00 6.53 199 TRP A CA 1
ATOM 1619 C C . TRP A 1 199 ? -38.345 -5.724 -5.621 1.00 6.44 199 TRP A C 1
ATOM 1620 O O . TRP A 1 199 ? -39.258 -5.876 -4.807 1.00 7.05 199 TRP A O 1
ATOM 1631 N N . TYR A 1 200 ? -37.610 -6.732 -6.090 1.00 6.39 200 TYR A N 1
ATOM 1632 C CA . TYR A 1 200 ? -37.835 -8.092 -5.637 1.00 6.59 200 TYR A CA 1
ATOM 1633 C C . TYR A 1 200 ? -36.504 -8.839 -5.547 1.00 6.36 200 TYR A C 1
ATOM 1634 O O . TYR A 1 200 ? -35.513 -8.486 -6.187 1.00 6.61 200 TYR A O 1
ATOM 1643 N N . VAL A 1 201 ? -36.508 -9.894 -4.733 1.00 6.33 201 VAL A N 1
ATOM 1644 C CA . VAL A 1 201 ? -35.321 -10.711 -4.518 1.00 6.22 201 VAL A CA 1
ATOM 1645 C C . VAL A 1 201 ? -35.087 -11.579 -5.759 1.00 5.86 201 VAL A C 1
ATOM 1646 O O . VAL A 1 201 ? -35.972 -12.310 -6.188 1.00 6.61 201 VAL A O 1
ATOM 1650 N N . GLY A 1 202 ? -33.880 -11.490 -6.317 1.00 5.87 202 GLY A N 1
ATOM 1651 C CA . GLY A 1 202 ? -33.518 -12.247 -7.501 1.00 6.30 202 GLY A CA 1
ATOM 1652 C C . GLY A 1 202 ? -33.141 -13.684 -7.183 1.00 6.50 202 GLY A C 1
ATOM 1653 O O . GLY A 1 202 ? -32.889 -14.064 -6.036 1.00 7.13 202 GLY A O 1
ATOM 1654 N N . GLY A 1 203 ? -33.069 -14.485 -8.248 1.00 6.88 203 GLY A N 1
ATOM 1655 C CA . GLY A 1 203 ? -32.770 -15.905 -8.128 1.00 7.63 203 GLY A CA 1
ATOM 1656 C C . GLY A 1 203 ? -31.285 -16.216 -7.974 1.00 7.43 203 GLY A C 1
ATOM 1657 O O . GLY A 1 203 ? -30.938 -17.324 -7.582 1.00 9.24 203 GLY A O 1
ATOM 1658 N N . PHE A 1 204 ? -30.397 -15.266 -8.285 1.00 6.97 204 PHE A N 1
ATOM 1659 C CA . PHE A 1 204 ? -28.963 -15.525 -8.240 1.00 6.90 204 PHE A CA 1
ATOM 1660 C C . PHE A 1 204 ? -28.462 -15.584 -6.794 1.00 6.45 204 PHE A C 1
ATOM 1661 O O . PHE A 1 204 ? -28.751 -14.704 -6.000 1.00 7.01 204 PHE A O 1
ATOM 1669 N N . 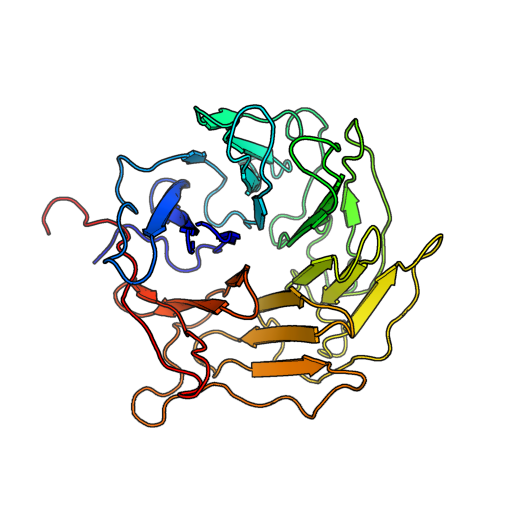SER A 1 205 ? -27.626 -16.580 -6.488 1.00 6.51 205 SER A N 1
ATOM 1670 C CA . SER A 1 205 ? -26.834 -16.552 -5.269 1.00 6.99 205 SER A CA 1
ATOM 1671 C C . SER A 1 205 ? -25.566 -17.382 -5.468 1.00 7.14 205 SER A C 1
ATOM 1672 O O . SER A 1 205 ? -25.540 -18.321 -6.254 1.00 8.29 205 SER A O 1
ATOM 1675 N N . ALA A 1 206 ? -24.518 -17.019 -4.728 1.00 7.09 206 ALA A N 1
ATOM 1676 C CA . ALA A 1 206 ? -23.255 -17.741 -4.791 1.00 7.61 206 ALA A CA 1
ATOM 1677 C C . ALA A 1 206 ? -22.458 -17.512 -3.511 1.00 7.93 206 ALA A C 1
ATOM 1678 O O . ALA A 1 206 ? -22.288 -16.379 -3.074 1.00 8.93 206 ALA A O 1
ATOM 1680 N N . SER A 1 207 ? -21.920 -18.591 -2.944 1.00 8.40 207 SER A N 1
ATOM 1681 C CA A SER A 1 207 ? -20.996 -18.497 -1.817 0.70 8.98 207 SER A CA 1
ATOM 1682 C CA B SER A 1 207 ? -21.012 -18.469 -1.810 0.30 8.70 207 SER A CA 1
ATOM 1683 C C . SER A 1 207 ? -19.707 -17.799 -2.263 1.00 8.35 207 SER A C 1
ATOM 1684 O O . SER A 1 207 ? -19.191 -18.066 -3.345 1.00 8.98 207 SER A O 1
ATOM 1689 N N . ALA A 1 208 ? -19.179 -16.925 -1.406 1.00 7.99 208 ALA A N 1
ATOM 1690 C CA . ALA A 1 208 ? -17.930 -16.232 -1.673 1.00 7.84 208 ALA A CA 1
ATOM 1691 C C . ALA A 1 208 ? -17.211 -15.964 -0.352 1.00 8.10 208 ALA A C 1
ATOM 1692 O O . ALA A 1 208 ? -17.833 -15.912 0.708 1.00 8.81 208 ALA A O 1
ATOM 1694 N N . SER A 1 209 ? -15.892 -15.783 -0.440 1.00 8.30 209 SER A N 1
ATOM 1695 C CA . SER A 1 209 ? -15.094 -15.367 0.701 1.00 8.47 209 SER A CA 1
ATOM 1696 C C . SER A 1 209 ? -15.711 -14.117 1.336 1.00 7.62 209 SER A C 1
ATOM 1697 O O . SER A 1 209 ? -16.172 -13.228 0.635 1.00 7.33 209 SER A O 1
ATOM 1700 N N . ALA A 1 210 ? -15.672 -14.022 2.665 1.00 8.22 210 ALA A N 1
ATOM 1701 C CA . ALA A 1 210 ? -16.153 -12.826 3.338 1.00 8.17 210 ALA A CA 1
ATOM 1702 C C . ALA A 1 210 ? -15.386 -11.597 2.832 1.00 7.32 210 ALA A C 1
ATOM 1703 O O . ALA A 1 210 ? -14.160 -11.587 2.822 1.00 8.35 210 ALA A O 1
ATOM 1705 N N . GLY A 1 211 ? -16.124 -10.557 2.436 1.00 6.75 211 GLY A N 1
ATOM 1706 C CA . GLY A 1 211 ? -15.545 -9.259 2.110 1.00 6.58 211 GLY A CA 1
ATOM 1707 C C . GLY A 1 211 ? -15.041 -9.125 0.679 1.00 6.04 211 GLY A C 1
ATOM 1708 O O . GLY A 1 211 ? -14.263 -8.222 0.408 1.00 7.24 211 GLY A O 1
ATOM 1709 N N . VAL A 1 212 ? -15.496 -9.972 -0.247 1.00 5.57 212 VAL A N 1
ATOM 1710 C CA . VAL A 1 212 ? -15.085 -9.833 -1.651 1.00 5.53 212 VAL A CA 1
ATOM 1711 C C . VAL A 1 212 ? -15.509 -8.472 -2.218 1.00 5.30 212 VAL A C 1
ATOM 1712 O O . VAL A 1 212 ? -16.574 -7.926 -1.908 1.00 5.68 212 VAL A O 1
ATOM 1716 N N . SER A 1 213 ? -14.678 -7.967 -3.132 1.00 4.94 213 SER A N 1
ATOM 1717 C CA . SER A 1 213 ? -15.005 -6.833 -3.977 1.00 4.81 213 SER A CA 1
ATOM 1718 C C . SER A 1 213 ? -15.843 -7.336 -5.158 1.00 4.63 213 SER A C 1
ATOM 1719 O O . SER A 1 213 ? -15.480 -8.327 -5.771 1.00 5.61 213 SER A O 1
ATOM 1722 N N . ILE A 1 214 ? -16.948 -6.645 -5.466 1.00 4.49 214 ILE A N 1
ATOM 1723 C CA . ILE A 1 214 ? -17.954 -7.115 -6.431 1.00 4.73 214 ILE A CA 1
ATOM 1724 C C . ILE A 1 214 ? -18.098 -6.088 -7.555 1.00 4.79 214 ILE A C 1
ATOM 1725 O O . ILE A 1 214 ? -18.093 -4.891 -7.314 1.00 5.18 214 ILE A O 1
ATOM 1730 N N . ALA A 1 215 ? -18.288 -6.575 -8.782 1.00 4.84 215 ALA A N 1
ATOM 1731 C CA . ALA A 1 215 ? -18.624 -5.727 -9.914 1.00 5.02 215 ALA A CA 1
ATOM 1732 C C . ALA A 1 215 ? -19.624 -6.483 -10.790 1.00 5.11 215 ALA A C 1
ATOM 1733 O O . ALA A 1 215 ? -19.687 -7.711 -10.747 1.00 6.67 215 ALA A O 1
ATOM 1735 N N . ALA A 1 216 ? -20.412 -5.751 -11.574 1.00 4.77 216 ALA A N 1
ATOM 1736 C CA . ALA A 1 216 ? -21.375 -6.401 -12.459 1.00 4.90 216 ALA A CA 1
ATOM 1737 C C . ALA A 1 216 ? -21.523 -5.583 -13.736 1.00 5.03 216 ALA A C 1
ATOM 1738 O O . ALA A 1 216 ? -21.513 -4.353 -13.693 1.00 5.78 216 ALA A O 1
ATOM 1740 N N . ILE A 1 217 ? -21.698 -6.301 -14.850 1.00 5.06 217 ILE A N 1
ATOM 1741 C CA . ILE A 1 217 ? -21.937 -5.713 -16.165 1.00 5.39 217 ILE A CA 1
ATOM 1742 C C . ILE A 1 217 ? -23.065 -6.493 -16.841 1.00 5.37 217 ILE A C 1
ATOM 1743 O O . ILE A 1 217 ? -23.409 -7.610 -16.446 1.00 5.74 217 ILE A O 1
ATOM 1748 N N . SER A 1 218 ? -23.605 -5.918 -17.912 1.00 5.32 218 SER A N 1
ATOM 1749 C CA . SER A 1 218 ? -24.638 -6.584 -18.682 1.00 5.49 218 SER A CA 1
ATOM 1750 C C . SER A 1 218 ? -24.694 -5.972 -20.079 1.00 5.94 218 SER A C 1
ATOM 1751 O O . SER A 1 218 ? -24.254 -4.842 -20.285 1.00 6.58 218 SER A O 1
ATOM 1754 N N . TRP A 1 219 ? -25.258 -6.728 -21.019 1.00 6.25 219 TRP A N 1
ATOM 1755 C CA . TRP A 1 219 ? -25.464 -6.239 -22.366 1.00 6.57 219 TRP A CA 1
ATOM 1756 C C . TRP A 1 219 ? -26.489 -7.125 -23.064 1.00 6.65 219 TRP A C 1
ATOM 1757 O O . TRP A 1 219 ? -26.821 -8.210 -22.597 1.00 7.18 219 TRP A O 1
ATOM 1768 N N . GLY A 1 220 ? -26.970 -6.646 -24.205 1.00 7.19 220 GLY A N 1
ATOM 1769 C CA . GLY A 1 220 ? -27.709 -7.480 -25.121 1.00 7.32 220 GLY A CA 1
ATOM 1770 C C . GLY A 1 220 ? -29.189 -7.588 -24.798 1.00 7.66 220 GLY A C 1
ATOM 1771 O O . GLY A 1 220 ? -29.765 -6.764 -24.089 1.00 8.87 220 GLY A O 1
ATOM 1772 N N . SER A 1 221 ? -29.807 -8.621 -25.379 1.00 7.77 221 SER A N 1
ATOM 1773 C CA . SER A 1 221 ? -31.254 -8.775 -25.428 1.00 8.32 221 SER A CA 1
ATOM 1774 C C . SER A 1 221 ? -31.758 -9.876 -24.491 1.00 7.95 221 SER A C 1
ATOM 1775 O O . SER A 1 221 ? -32.909 -9.849 -24.088 1.00 9.10 221 SER A O 1
ATOM 1778 N N . THR A 1 222 ? -30.915 -10.859 -24.176 1.00 7.70 222 THR A N 1
ATOM 1779 C CA . THR A 1 222 ? -31.336 -11.961 -23.314 1.00 7.96 222 THR A CA 1
ATOM 1780 C C . THR A 1 222 ? -31.829 -11.458 -21.952 1.00 8.01 222 THR A C 1
ATOM 1781 O O . THR A 1 222 ? -32.886 -11.901 -21.508 1.00 9.10 222 THR A O 1
ATOM 1785 N N . PRO A 1 223 ? -31.102 -10.573 -21.256 1.00 8.07 223 PRO A N 1
ATOM 1786 C CA . PRO A 1 223 ? -29.771 -10.063 -21.536 1.00 7.61 223 PRO A CA 1
ATOM 1787 C C . PRO A 1 223 ? -28.679 -10.972 -20.958 1.00 7.04 223 PRO A C 1
ATOM 1788 O O . PRO A 1 223 ? -28.961 -11.859 -20.148 1.00 8.67 223 PRO A O 1
ATOM 1792 N N . GLN A 1 224 ? -27.440 -10.726 -21.388 1.00 6.45 224 GLN A N 1
ATOM 1793 C CA . GLN A 1 224 ? -26.269 -11.310 -20.768 1.00 6.21 224 GLN A CA 1
ATOM 1794 C C . GLN A 1 224 ? -25.913 -10.489 -19.525 1.00 5.82 224 GLN A C 1
ATOM 1795 O O . GLN A 1 224 ? -25.890 -9.261 -19.574 1.00 6.42 224 GLN A O 1
ATOM 1801 N N . ILE A 1 225 ? -25.631 -11.185 -18.422 1.00 5.38 225 ILE A N 1
ATOM 1802 C CA . ILE A 1 225 ? -25.151 -10.544 -17.198 1.00 5.36 225 ILE A CA 1
ATOM 1803 C C . ILE A 1 225 ? -23.868 -11.261 -16.787 1.00 5.40 225 ILE A C 1
ATOM 1804 O O . ILE A 1 225 ? -23.791 -12.483 -16.893 1.00 5.79 225 ILE A O 1
ATOM 1809 N N . ARG A 1 226 ? -22.880 -10.501 -16.312 1.00 5.36 226 ARG A N 1
ATOM 1810 C CA . ARG A 1 226 ? -21.702 -11.089 -15.696 1.00 5.35 226 ARG A CA 1
ATOM 1811 C C . ARG A 1 226 ? -21.486 -10.412 -14.344 1.00 5.28 226 ARG A C 1
ATOM 1812 O O . ARG A 1 226 ? -21.491 -9.184 -14.257 1.00 5.92 226 ARG A O 1
ATOM 1820 N N . VAL A 1 227 ? -21.312 -11.233 -13.306 1.00 4.97 227 VAL A N 1
ATOM 1821 C CA . VAL A 1 227 ? -21.040 -10.762 -11.960 1.00 4.99 227 VAL A CA 1
ATOM 1822 C C . VAL A 1 227 ? -19.637 -11.249 -11.596 1.00 4.96 227 VAL A C 1
ATOM 1823 O O . VAL A 1 227 ? -19.340 -12.438 -11.729 1.00 5.64 227 VAL A O 1
ATOM 1827 N N . TYR A 1 228 ? -18.795 -10.313 -11.148 1.00 4.80 228 TYR A N 1
ATOM 1828 C CA . TYR A 1 228 ? -17.408 -10.572 -10.787 1.00 5.02 228 TYR A CA 1
ATOM 1829 C C . TYR A 1 228 ? -17.232 -10.386 -9.286 1.00 4.87 228 TYR A C 1
ATOM 1830 O O . TYR A 1 228 ? -17.793 -9.462 -8.700 1.00 5.15 228 TYR A O 1
ATOM 1839 N N . TRP A 1 229 ? -16.403 -11.232 -8.679 1.00 4.89 229 TRP A N 1
ATOM 1840 C CA . TRP A 1 229 ? -15.987 -10.967 -7.314 1.00 5.10 229 TRP A CA 1
ATOM 1841 C C . TRP A 1 229 ? -14.565 -11.464 -7.094 1.00 5.17 229 TRP A C 1
ATOM 1842 O O . TRP A 1 229 ? -14.105 -12.414 -7.716 1.00 5.68 229 TRP A O 1
ATOM 1853 N N . GLN A 1 230 ? -13.878 -10.790 -6.168 1.00 5.12 230 GLN A N 1
ATOM 1854 C CA . GLN A 1 230 ? -12.503 -11.122 -5.875 1.00 5.37 230 GLN A CA 1
ATOM 1855 C C . GLN A 1 230 ? -12.156 -10.625 -4.477 1.00 5.39 230 GLN A C 1
ATOM 1856 O O . GLN A 1 230 ? -12.385 -9.455 -4.146 1.00 5.86 230 GLN A O 1
ATOM 1862 N N . LYS A 1 231 ? -11.544 -11.514 -3.693 1.00 5.71 231 LYS A N 1
ATOM 1863 C CA . LYS A 1 231 ? -10.838 -11.134 -2.486 1.00 6.00 231 LYS A CA 1
ATOM 1864 C C . LYS A 1 231 ? -9.370 -10.930 -2.859 1.00 5.85 231 LYS A C 1
ATOM 1865 O O . LYS A 1 231 ? -8.810 -11.717 -3.622 1.00 6.46 231 LYS A O 1
ATOM 1871 N N . GLY A 1 232 ? -8.733 -9.897 -2.304 1.00 5.69 232 GLY A N 1
ATOM 1872 C CA . GLY A 1 232 ? -7.354 -9.626 -2.650 1.00 6.08 232 GLY A CA 1
ATOM 1873 C C . GLY A 1 232 ? -6.479 -10.838 -2.372 1.00 6.27 232 GLY A C 1
ATOM 1874 O O . GLY A 1 232 ? -6.599 -11.477 -1.325 1.00 6.61 232 GLY A O 1
ATOM 1875 N N . ARG A 1 233 ? -5.598 -11.138 -3.331 1.00 6.65 233 ARG A N 1
ATOM 1876 C CA A ARG A 1 233 ? -4.679 -12.291 -3.317 0.50 7.23 233 ARG A CA 1
ATOM 1877 C CA B ARG A 1 233 ? -4.675 -12.293 -3.322 0.50 7.37 233 ARG A CA 1
ATOM 1878 C C . ARG A 1 233 ? -5.455 -13.617 -3.343 1.00 7.37 233 ARG A C 1
ATOM 1879 O O . ARG A 1 233 ? -4.948 -14.652 -2.907 1.00 8.43 233 ARG A O 1
ATOM 1894 N N . GLU A 1 234 ? -6.664 -13.590 -3.914 1.00 7.17 234 GLU A N 1
ATOM 1895 C CA . GLU A 1 234 ? -7.390 -14.793 -4.319 1.00 7.40 234 GLU A CA 1
ATOM 1896 C C . GLU A 1 234 ? -7.760 -14.607 -5.792 1.00 7.10 234 GLU A C 1
ATOM 1897 O O . GLU A 1 234 ? -7.688 -13.504 -6.327 1.00 7.82 234 GLU A O 1
ATOM 1903 N N . GLU A 1 235 ? -8.173 -15.680 -6.462 1.00 6.95 235 GLU A N 1
ATOM 1904 C CA . GLU A 1 235 ? -8.502 -15.570 -7.878 1.00 6.98 235 GLU A CA 1
ATOM 1905 C C . GLU A 1 235 ? -9.851 -14.862 -8.055 1.00 6.47 235 GLU A C 1
ATOM 1906 O O . GLU A 1 235 ? -10.737 -14.916 -7.199 1.00 7.21 235 GLU A O 1
ATOM 1912 N N . LEU A 1 236 ? -9.979 -14.204 -9.208 1.00 6.00 236 LEU A N 1
ATOM 1913 C CA . LEU A 1 236 ? -11.210 -13.597 -9.684 1.00 5.90 236 LEU A CA 1
ATOM 1914 C C . LEU A 1 236 ? -12.234 -14.687 -10.025 1.00 5.92 236 LEU A C 1
ATOM 1915 O O . LEU A 1 236 ? -11.886 -15.690 -10.653 1.00 6.75 236 LEU A O 1
ATOM 1920 N N . TYR A 1 237 ? -13.494 -14.450 -9.642 1.00 5.71 237 TYR A N 1
ATOM 1921 C CA . TYR A 1 237 ? -14.622 -15.295 -10.006 1.00 5.93 237 TYR A CA 1
ATOM 1922 C C . TYR A 1 237 ? -15.569 -14.533 -10.929 1.00 5.86 237 TYR A C 1
ATOM 1923 O O . TYR A 1 237 ? -15.749 -13.316 -10.782 1.00 6.11 237 TYR A O 1
ATOM 1932 N N . GLU A 1 238 ? -16.211 -15.287 -11.825 1.00 5.76 238 GLU A N 1
ATOM 1933 C CA . GLU A 1 238 ? -17.282 -14.770 -12.663 1.00 5.70 238 GLU A CA 1
ATOM 1934 C C . GLU A 1 238 ? -18.473 -15.726 -12.606 1.00 5.82 238 GLU A C 1
ATOM 1935 O O . GLU A 1 238 ? -18.306 -16.938 -12.790 1.00 6.50 238 GLU A O 1
ATOM 1941 N N . ALA A 1 239 ? -19.671 -15.165 -12.398 1.00 5.53 239 ALA A N 1
ATOM 1942 C CA . ALA A 1 239 ? -20.930 -15.857 -12.642 1.00 5.78 239 ALA A CA 1
ATOM 1943 C C . ALA A 1 239 ? -21.550 -15.259 -13.903 1.00 5.96 239 ALA A C 1
ATOM 1944 O O . ALA A 1 239 ? -21.569 -14.043 -14.059 1.00 6.49 239 ALA A O 1
ATOM 1946 N N . ALA A 1 240 ? -22.069 -16.124 -14.777 1.00 6.35 240 ALA A N 1
ATOM 1947 C CA . ALA A 1 240 ? -22.609 -15.688 -16.058 1.00 6.50 240 ALA A CA 1
ATOM 1948 C C . ALA A 1 240 ? -24.075 -16.098 -16.189 1.00 6.55 240 ALA A C 1
ATOM 1949 O O . ALA A 1 240 ? -24.427 -17.261 -15.972 1.00 7.40 240 ALA A O 1
ATOM 1951 N N . TYR A 1 241 ? -24.902 -15.133 -16.599 1.00 6.60 241 TYR A N 1
ATOM 1952 C CA . TYR A 1 241 ? -26.291 -15.352 -16.929 1.00 6.80 241 TYR A CA 1
ATOM 1953 C C . TYR A 1 241 ? -26.488 -15.183 -18.433 1.00 6.90 241 TYR A C 1
ATOM 1954 O O . TYR A 1 241 ? -26.132 -14.148 -18.995 1.00 6.99 241 TYR A O 1
ATOM 1963 N N . GLY A 1 242 ? -27.092 -16.200 -19.052 1.00 7.35 242 GLY A N 1
ATOM 1964 C CA . GLY A 1 242 ? -27.483 -16.155 -20.460 1.00 8.33 242 GLY A CA 1
ATOM 1965 C C . GLY A 1 242 ? -28.883 -16.703 -20.668 1.00 8.54 242 GLY A C 1
ATOM 1966 O O . GLY A 1 242 ? -29.183 -17.255 -21.715 1.00 9.46 242 GLY A O 1
ATOM 1967 N N . GLY A 1 243 ? -29.740 -16.519 -19.658 1.00 8.90 243 GLY A N 1
ATOM 1968 C CA . GLY A 1 243 ? -31.076 -17.107 -19.585 1.00 9.36 243 GLY A CA 1
ATOM 1969 C C . GLY A 1 243 ? -31.231 -17.923 -18.315 1.00 9.25 243 GLY A C 1
ATOM 1970 O O . GLY A 1 243 ? -32.329 -18.065 -17.783 1.00 10.87 243 GLY A O 1
ATOM 1971 N N . SER A 1 244 ? -30.106 -18.508 -17.891 1.00 9.30 244 SER A N 1
ATOM 1972 C CA A SER A 1 244 ? -29.942 -19.120 -16.583 0.50 9.13 244 SER A CA 1
ATOM 1973 C CA B SER A 1 244 ? -29.929 -19.153 -16.598 0.50 9.68 244 SER A CA 1
ATOM 1974 C C . SER A 1 244 ? -28.533 -18.790 -16.086 1.00 8.44 244 SER A C 1
ATOM 1975 O O . SER A 1 244 ? -27.689 -18.359 -16.866 1.00 8.67 244 SER A O 1
ATOM 1980 N N . TRP A 1 245 ? -28.305 -18.975 -14.784 1.00 8.07 245 TRP A N 1
ATOM 1981 C CA . TRP A 1 245 ? -26.996 -18.759 -14.192 1.00 8.07 245 TRP A CA 1
ATOM 1982 C C . TRP A 1 245 ? -26.169 -20.036 -14.293 1.00 9.05 245 TRP A C 1
ATOM 1983 O O . TRP A 1 245 ? -26.674 -21.131 -14.041 1.00 11.06 245 TRP A O 1
ATOM 1994 N N . ASN A 1 246 ? -24.892 -19.871 -14.633 1.00 8.65 246 ASN A N 1
ATOM 1995 C CA . ASN A 1 246 ? -23.953 -20.976 -14.621 1.00 9.19 246 ASN A CA 1
ATOM 1996 C C . ASN A 1 246 ? -23.397 -21.160 -13.204 1.00 9.28 246 ASN A C 1
ATOM 1997 O O . ASN A 1 246 ? -23.705 -20.407 -12.280 1.00 11.86 246 ASN A O 1
ATOM 2002 N N . THR A 1 247 ? -22.573 -22.194 -13.046 1.00 9.56 247 THR A N 1
ATOM 2003 C CA . THR A 1 247 ? -21.752 -22.355 -11.865 1.00 9.28 247 THR A CA 1
ATOM 2004 C C . THR A 1 247 ? -20.613 -21.347 -11.958 1.00 8.45 247 THR A C 1
ATOM 2005 O O . THR A 1 247 ? -19.932 -21.281 -12.977 1.00 9.38 247 THR A O 1
ATOM 2009 N N . PRO A 1 248 ? -20.359 -20.515 -10.925 1.00 7.78 248 PRO A N 1
ATOM 2010 C CA . PRO A 1 248 ? -19.269 -19.549 -11.016 1.00 7.62 248 PRO A CA 1
ATOM 2011 C C . PRO A 1 248 ? -17.938 -20.256 -11.298 1.00 7.36 248 PRO A C 1
ATOM 2012 O O . PRO A 1 248 ? -17.712 -21.368 -10.819 1.00 7.73 248 PRO A O 1
ATOM 2016 N N . GLY A 1 249 ? -17.074 -19.585 -12.058 1.00 7.26 249 GLY A N 1
ATOM 2017 C CA . GLY A 1 249 ? -15.761 -20.099 -12.378 1.00 7.90 249 GLY A CA 1
ATOM 2018 C C . GLY A 1 249 ? -14.693 -19.051 -12.161 1.00 7.49 249 GLY A C 1
ATOM 2019 O O . GLY A 1 249 ? -14.944 -17.854 -12.254 1.00 7.81 249 GLY A O 1
ATOM 2020 N N . GLN A 1 250 ? -13.481 -19.524 -11.871 1.00 7.82 250 GLN A N 1
ATOM 2021 C CA . GLN A 1 250 ? -12.333 -18.659 -11.703 1.00 7.74 250 GLN A CA 1
ATOM 2022 C C . GLN A 1 250 ? -11.801 -18.215 -13.068 1.00 7.90 250 GLN A C 1
ATOM 2023 O O . GLN A 1 250 ? -11.758 -18.992 -14.020 1.00 9.44 250 GLN A O 1
ATOM 2029 N N . ILE A 1 251 ? -11.388 -16.948 -13.125 1.00 7.48 251 ILE A N 1
ATOM 2030 C CA . ILE A 1 251 ? -10.625 -16.383 -14.216 1.00 7.79 251 ILE A CA 1
ATOM 2031 C C . ILE A 1 251 ? -9.193 -16.278 -13.709 1.00 7.76 251 ILE A C 1
ATOM 2032 O O . ILE A 1 251 ? -8.935 -15.514 -12.786 1.00 8.24 251 ILE A O 1
ATOM 2037 N N . LYS A 1 252 ? -8.296 -17.087 -14.271 1.00 8.38 252 LYS A N 1
ATOM 2038 C CA . LYS A 1 252 ? -6.970 -17.189 -13.712 1.00 9.24 252 LYS A CA 1
ATOM 2039 C C . LYS A 1 252 ? -5.968 -17.604 -14.787 1.00 9.92 252 LYS A C 1
ATOM 2040 O O . LYS A 1 252 ? -6.330 -18.066 -15.866 1.00 11.56 252 LYS A O 1
ATOM 2046 N N . ASP A 1 253 ? -4.700 -17.409 -14.428 1.00 10.22 253 ASP A N 1
ATOM 2047 C CA . ASP A 1 253 ? -3.539 -17.677 -15.243 1.00 11.40 253 ASP A CA 1
ATOM 2048 C C . ASP A 1 253 ? -2.597 -18.531 -14.395 1.00 11.32 253 ASP A C 1
ATOM 2049 O O . ASP A 1 253 ? -2.132 -18.075 -13.358 1.00 11.58 253 ASP A O 1
ATOM 2054 N N . ALA A 1 254 ? -2.342 -19.768 -14.830 1.00 12.93 254 ALA A N 1
ATOM 2055 C CA . ALA A 1 254 ? -1.546 -20.713 -14.046 1.00 14.43 254 ALA A CA 1
ATOM 2056 C C . ALA A 1 254 ? -0.133 -20.168 -13.789 1.00 14.51 254 ALA A C 1
ATOM 2057 O O . ALA A 1 254 ? 0.485 -20.515 -12.779 1.00 16.47 254 ALA A O 1
ATOM 2059 N N . SER A 1 255 ? 0.370 -19.320 -14.695 1.00 13.93 255 SER A N 1
ATOM 2060 C CA . SER A 1 255 ? 1.727 -18.764 -14.597 1.00 14.67 255 SER A CA 1
ATOM 2061 C C . SER A 1 255 ? 1.773 -17.552 -13.656 1.00 14.12 255 SER A C 1
ATOM 2062 O O . SER A 1 255 ? 2.859 -17.139 -13.248 1.00 15.92 255 SER A O 1
ATOM 2065 N N . ARG A 1 256 ? 0.606 -16.979 -13.339 1.00 12.74 256 ARG A N 1
ATOM 2066 C CA . ARG A 1 256 ? 0.495 -15.793 -12.488 1.00 12.91 256 ARG A CA 1
ATOM 2067 C C . ARG A 1 256 ? -0.625 -16.008 -11.478 1.00 11.57 256 ARG A C 1
ATOM 2068 O O . ARG A 1 256 ? -1.669 -15.356 -11.543 1.00 10.95 256 ARG A O 1
ATOM 2076 N N . PRO A 1 257 ? -0.442 -16.927 -10.504 1.00 12.03 257 PRO A N 1
ATOM 2077 C CA . PRO A 1 257 ? -1.491 -17.201 -9.529 1.00 11.34 257 PRO A CA 1
ATOM 2078 C C . PRO A 1 257 ? -1.817 -15.963 -8.685 1.00 10.05 257 PRO A C 1
ATOM 2079 O O . PRO A 1 257 ? -0.937 -15.156 -8.378 1.00 10.52 257 PRO A O 1
ATOM 2083 N N . THR A 1 258 ? -3.100 -15.850 -8.339 1.00 9.41 258 THR A N 1
ATOM 2084 C CA . THR A 1 258 ? -3.647 -14.852 -7.413 1.00 9.17 258 THR A CA 1
ATOM 2085 C C . THR A 1 258 ? -2.882 -13.534 -7.518 1.00 8.57 258 THR A C 1
ATOM 2086 O O . THR A 1 258 ? -2.250 -13.095 -6.558 1.00 9.33 258 THR A O 1
ATOM 2090 N N . PRO A 1 259 ? -2.927 -12.856 -8.685 1.00 8.35 259 PRO A N 1
ATOM 2091 C CA . PRO A 1 259 ? -2.013 -11.750 -8.960 1.00 8.14 259 PRO A CA 1
ATOM 2092 C C . PRO A 1 259 ? -2.284 -10.429 -8.223 1.00 7.66 259 PRO A C 1
ATOM 2093 O O . PRO A 1 259 ? -1.444 -9.542 -8.301 1.00 9.30 259 PRO A O 1
ATOM 2097 N N . SER A 1 260 ? -3.428 -10.300 -7.541 1.00 6.54 260 SER A N 1
ATOM 2098 C CA . SER A 1 260 ? -3.732 -9.079 -6.800 1.00 6.22 260 SER A CA 1
ATOM 2099 C C . SER A 1 260 ? -3.090 -9.107 -5.410 1.00 5.99 260 SER A C 1
ATOM 2100 O O . SER A 1 260 ? -2.795 -10.159 -4.863 1.00 7.13 260 SER A O 1
ATOM 2103 N N . LEU A 1 261 ? -2.911 -7.916 -4.835 1.00 5.83 261 LEU A N 1
ATOM 2104 C CA . LEU A 1 261 ? -2.436 -7.794 -3.465 1.00 5.93 261 LEU A CA 1
ATOM 2105 C C . LEU A 1 261 ? -3.576 -8.010 -2.476 1.00 5.85 261 LEU A C 1
ATOM 2106 O O . LEU A 1 261 ? -4.754 -7.832 -2.793 1.00 5.87 261 LEU A O 1
ATOM 2111 N N . PRO A 1 262 ? -3.251 -8.355 -1.210 1.00 6.08 262 PRO A N 1
ATOM 2112 C CA . PRO A 1 262 ? -4.280 -8.450 -0.177 1.00 6.40 262 PRO A CA 1
ATOM 2113 C C . PRO A 1 262 ? -5.093 -7.155 -0.046 1.00 5.69 262 PRO A C 1
ATOM 2114 O O . PRO A 1 262 ? -4.556 -6.054 -0.198 1.00 6.02 262 PRO A O 1
ATOM 2118 N N . ASP A 1 263 ? -6.388 -7.318 0.244 1.00 5.74 263 ASP A N 1
ATOM 2119 C CA . ASP A 1 263 ? -7.277 -6.233 0.706 1.00 6.05 263 ASP A CA 1
ATOM 2120 C C . ASP A 1 263 ? -7.533 -5.185 -0.386 1.00 5.43 263 ASP A C 1
ATOM 2121 O O . ASP A 1 263 ? -7.977 -4.079 -0.091 1.00 6.47 263 ASP A O 1
ATOM 2126 N N . THR A 1 264 ? -7.355 -5.572 -1.653 1.00 5.23 264 THR A N 1
ATOM 2127 C CA . THR A 1 264 ? -7.524 -4.685 -2.794 1.00 5.21 264 THR A CA 1
ATOM 2128 C C . THR A 1 264 ? -8.903 -4.884 -3.435 1.00 5.00 264 THR A C 1
ATOM 2129 O O . THR A 1 264 ? -9.650 -5.799 -3.105 1.00 5.56 264 THR A O 1
ATOM 2133 N N . PHE A 1 265 ? -9.209 -4.007 -4.392 1.00 4.90 265 PHE A N 1
ATOM 2134 C CA . PHE A 1 265 ? -10.534 -3.920 -5.008 1.00 5.06 265 PHE A CA 1
ATOM 2135 C C . PHE A 1 265 ? -10.466 -4.210 -6.508 1.00 5.07 265 PHE A C 1
ATOM 2136 O O . PHE A 1 265 ? -9.398 -4.165 -7.117 1.00 5.55 265 PHE A O 1
ATOM 2144 N N . ILE A 1 266 ? -11.642 -4.462 -7.094 1.00 4.64 266 ILE A N 1
ATOM 2145 C CA . ILE A 1 266 ? -11.770 -4.616 -8.536 1.00 4.81 266 ILE A CA 1
ATOM 2146 C C . ILE A 1 266 ? -12.776 -3.595 -9.075 1.00 4.72 266 ILE A C 1
ATOM 2147 O O . ILE A 1 266 ? -13.541 -2.976 -8.339 1.00 5.06 266 ILE A O 1
ATOM 2152 N N . ALA A 1 267 ? -12.777 -3.449 -10.400 1.00 4.85 267 ALA A N 1
ATOM 2153 C CA . ALA A 1 267 ? -13.816 -2.732 -11.121 1.00 4.95 267 ALA A CA 1
ATOM 2154 C C . ALA A 1 267 ? -13.938 -3.363 -12.504 1.00 5.10 267 ALA A C 1
ATOM 2155 O O . ALA A 1 267 ? -12.964 -3.914 -13.008 1.00 6.44 267 ALA A O 1
ATOM 2157 N N . ALA A 1 268 ? -15.120 -3.274 -13.110 1.00 5.16 268 ALA A N 1
ATOM 2158 C CA . ALA A 1 268 ? -15.317 -3.825 -14.440 1.00 5.53 268 ALA A CA 1
ATOM 2159 C C . ALA A 1 268 ? -15.936 -2.771 -15.351 1.00 5.92 268 ALA A C 1
ATOM 2160 O O . ALA A 1 268 ? -16.714 -1.928 -14.910 1.00 7.28 268 ALA A O 1
ATOM 2162 N N . ASN A 1 269 ? -15.611 -2.869 -16.640 1.00 5.84 269 ASN A N 1
ATOM 2163 C CA . ASN A 1 269 ? -16.330 -2.136 -17.658 1.00 6.02 269 ASN A CA 1
ATOM 2164 C C . ASN A 1 269 ? -16.686 -3.092 -18.797 1.00 6.38 269 ASN A C 1
ATOM 2165 O O . ASN A 1 269 ? -16.199 -4.220 -18.869 1.00 6.79 269 ASN A O 1
ATOM 2170 N N . SER A 1 270 ? -17.569 -2.614 -19.669 1.00 6.88 270 SER A N 1
ATOM 2171 C CA . SER A 1 270 ? -17.937 -3.345 -20.855 1.00 7.63 270 SER A CA 1
ATOM 2172 C C . SER A 1 270 ? -18.552 -2.375 -21.860 1.00 7.71 270 SER A C 1
ATOM 2173 O O . SER A 1 270 ? -19.153 -1.373 -21.495 1.00 8.71 270 SER A O 1
ATOM 2176 N N . SER A 1 271 ? -18.430 -2.736 -23.135 1.00 8.11 271 SER A N 1
ATOM 2177 C CA . SER A 1 271 ? -19.134 -2.065 -24.205 1.00 8.25 271 SER A CA 1
ATOM 2178 C C . SER A 1 271 ? -19.073 -2.960 -25.443 1.00 8.75 271 SER A C 1
ATOM 2179 O O . SER A 1 271 ? -18.363 -3.968 -25.465 1.00 8.84 271 SER A O 1
ATOM 2182 N N . GLY A 1 272 ? -19.835 -2.596 -26.470 1.00 9.35 272 GLY A N 1
ATOM 2183 C CA . GLY A 1 272 ? -19.893 -3.411 -27.663 1.00 10.45 272 GLY A CA 1
ATOM 2184 C C . GLY A 1 272 ? -20.584 -4.741 -27.407 1.00 10.77 272 GLY A C 1
ATOM 2185 O O . GLY A 1 272 ? -21.520 -4.821 -26.618 1.00 11.91 272 GLY A O 1
ATOM 2186 N N . ASN A 1 273 ? -20.128 -5.784 -28.104 1.00 11.20 273 ASN A N 1
ATOM 2187 C CA . ASN A 1 273 ? -20.779 -7.104 -28.030 1.00 12.01 273 ASN A CA 1
ATOM 2188 C C . ASN A 1 273 ? -19.744 -8.193 -28.319 1.00 11.51 273 ASN A C 1
ATOM 2189 O O . ASN A 1 273 ? -19.840 -8.878 -29.330 1.00 13.41 273 ASN A O 1
ATOM 2194 N N . ILE A 1 274 ? -18.770 -8.404 -27.416 1.00 10.75 274 ILE A N 1
ATOM 2195 C CA . ILE A 1 274 ? -18.627 -7.725 -26.136 1.00 9.54 274 ILE A CA 1
ATOM 2196 C C . ILE A 1 274 ? -17.133 -7.565 -25.843 1.00 9.57 274 ILE A C 1
ATOM 2197 O O . ILE A 1 274 ? -16.337 -8.461 -26.116 1.00 10.55 274 ILE A O 1
ATOM 2202 N N . ASP A 1 275 ? -16.781 -6.409 -25.280 1.00 8.78 275 ASP A N 1
ATOM 2203 C CA . ASP A 1 275 ? -15.457 -6.124 -24.745 1.00 8.88 275 ASP A CA 1
ATOM 2204 C C . ASP A 1 275 ? -15.601 -5.946 -23.235 1.00 7.83 275 ASP A C 1
ATOM 2205 O O . ASP A 1 275 ? -16.507 -5.242 -22.793 1.00 8.66 275 ASP A O 1
ATOM 2210 N N . ILE A 1 276 ? -14.733 -6.615 -22.459 1.00 7.55 276 ILE A N 1
ATOM 2211 C CA . ILE A 1 276 ? -14.788 -6.580 -20.995 1.00 6.93 276 ILE A CA 1
ATOM 2212 C C . ILE A 1 276 ? -13.382 -6.361 -20.442 1.00 6.43 276 ILE A C 1
ATOM 2213 O O . ILE A 1 276 ? -12.448 -7.057 -20.830 1.00 7.41 276 ILE A O 1
ATOM 2218 N N . SER A 1 277 ? -13.270 -5.422 -19.499 1.00 6.04 277 SER A N 1
ATOM 2219 C CA . SER A 1 277 ? -12.075 -5.250 -18.678 1.00 5.90 277 SER A CA 1
ATOM 2220 C C . SER A 1 277 ? -12.445 -5.437 -17.207 1.00 5.51 277 SER A C 1
ATOM 2221 O O . SER A 1 277 ? -13.448 -4.885 -16.769 1.00 6.10 277 SER A O 1
ATOM 2224 N N . VAL A 1 278 ? -11.611 -6.169 -16.462 1.00 5.23 278 VAL A N 1
ATOM 2225 C CA . VAL A 1 278 ? -11.762 -6.253 -15.008 1.00 5.23 278 VAL A CA 1
ATOM 2226 C C . VAL A 1 278 ? -10.423 -5.849 -14.390 1.00 5.24 278 VAL A C 1
ATOM 2227 O O . VAL A 1 278 ? -9.428 -6.568 -14.511 1.00 5.96 278 VAL A O 1
ATOM 2231 N N . PHE A 1 279 ? -10.420 -4.683 -13.742 1.00 5.12 279 PHE A N 1
ATOM 2232 C CA . PHE A 1 279 ? -9.223 -4.067 -13.183 1.00 5.22 279 PHE A CA 1
ATOM 2233 C C . PHE A 1 279 ? -8.954 -4.583 -11.770 1.00 5.28 279 PHE A C 1
ATOM 2234 O O . PHE A 1 279 ? -9.888 -4.870 -11.020 1.00 5.76 279 PHE A O 1
ATOM 2242 N N . PHE A 1 280 ? -7.663 -4.668 -11.426 1.00 5.20 280 PHE A N 1
ATOM 2243 C CA . PHE A 1 280 ? -7.232 -5.074 -10.103 1.00 5.22 280 PHE A CA 1
ATOM 2244 C C . PHE A 1 280 ? -5.913 -4.372 -9.767 1.00 5.07 280 PHE A C 1
ATOM 2245 O O . PHE A 1 280 ? -5.276 -3.753 -10.623 1.00 5.80 280 PHE A O 1
ATOM 2253 N N . GLN A 1 281 ? -5.526 -4.469 -8.492 1.00 5.04 281 GLN A N 1
ATOM 2254 C CA . GLN A 1 281 ? -4.326 -3.809 -7.991 1.00 5.07 281 GLN A CA 1
ATOM 2255 C C . GLN A 1 281 ? -3.317 -4.869 -7.548 1.00 5.34 281 GLN A C 1
ATOM 2256 O O . GLN A 1 281 ? -3.639 -5.755 -6.757 1.00 5.85 281 GLN A O 1
ATOM 2262 N N . ALA A 1 282 ? -2.082 -4.724 -8.042 1.00 5.75 282 ALA A N 1
ATOM 2263 C CA . ALA A 1 282 ? -1.022 -5.699 -7.845 1.00 6.34 282 ALA A CA 1
ATOM 2264 C C . ALA A 1 282 ? 0.245 -5.002 -7.341 1.00 6.27 282 ALA A C 1
ATOM 2265 O O . ALA A 1 282 ? 0.305 -3.781 -7.230 1.00 6.50 282 ALA A O 1
ATOM 2267 N N . SER A 1 283 ? 1.270 -5.805 -7.052 1.00 6.74 283 SER A N 1
ATOM 2268 C CA A SER A 1 283 ? 2.569 -5.274 -6.667 0.50 7.04 283 SER A CA 1
ATOM 2269 C CA B SER A 1 283 ? 2.594 -5.312 -6.693 0.50 7.35 283 SER A CA 1
ATOM 2270 C C . SER A 1 283 ? 3.042 -4.269 -7.721 1.00 6.98 283 SER A C 1
ATOM 2271 O O . SER A 1 283 ? 2.778 -4.418 -8.912 1.00 7.38 283 SER A O 1
ATOM 2276 N N . GLY A 1 284 ? 3.738 -3.227 -7.260 1.00 7.47 284 GLY A N 1
ATOM 2277 C CA . GLY A 1 284 ? 4.193 -2.179 -8.163 1.00 7.92 284 GLY A CA 1
ATOM 2278 C C . GLY A 1 284 ? 4.335 -0.825 -7.477 1.00 7.77 284 GLY A C 1
ATOM 2279 O O . GLY A 1 284 ? 5.427 -0.265 -7.470 1.00 9.28 284 GLY A O 1
ATOM 2280 N N . VAL A 1 285 ? 3.266 -0.265 -6.896 1.00 6.93 285 VAL A N 1
ATOM 2281 C CA . VAL A 1 285 ? 1.889 -0.743 -6.889 1.00 7.08 285 VAL A CA 1
ATOM 2282 C C . VAL A 1 285 ? 1.253 -0.458 -8.255 1.00 7.06 285 VAL A C 1
ATOM 2283 O O . VAL A 1 285 ? 1.241 0.686 -8.702 1.00 8.67 285 VAL A O 1
ATOM 2287 N N . SER A 1 286 ? 0.706 -1.494 -8.895 1.00 6.17 286 SER A N 1
ATOM 2288 C CA . SER A 1 286 ? 0.295 -1.387 -10.288 1.00 5.97 286 SER A CA 1
ATOM 2289 C C . SER A 1 286 ? -1.214 -1.586 -10.449 1.00 5.87 286 SER A C 1
ATOM 2290 O O . SER A 1 286 ? -1.865 -2.291 -9.672 1.00 6.31 286 SER A O 1
ATOM 2293 N N . LEU A 1 287 ? -1.739 -0.938 -11.494 1.00 5.69 287 LEU A N 1
ATOM 2294 C CA . LEU A 1 287 ? -3.109 -1.102 -11.951 1.00 5.84 287 LEU A CA 1
ATOM 2295 C C . LEU A 1 287 ? -3.079 -2.023 -13.169 1.00 6.21 287 LEU A C 1
ATOM 2296 O O . LEU A 1 287 ? -2.508 -1.684 -14.207 1.00 7.31 287 LEU A O 1
ATOM 2301 N N . GLN A 1 288 ? -3.660 -3.210 -12.992 1.00 6.46 288 GLN A N 1
ATOM 2302 C CA . GLN A 1 288 ? -3.663 -4.261 -13.981 1.00 7.23 288 GLN A CA 1
ATOM 2303 C C . GLN A 1 288 ? -5.101 -4.529 -14.413 1.00 6.77 288 GLN A C 1
ATOM 2304 O O . GLN A 1 288 ? -6.048 -4.041 -13.794 1.00 6.46 288 GLN A O 1
ATOM 2310 N N . GLN A 1 289 ? -5.275 -5.344 -15.452 1.00 7.33 289 GLN A N 1
ATOM 2311 C CA A GLN A 1 289 ? -6.628 -5.764 -15.810 0.40 7.50 289 GLN A CA 1
ATOM 2312 C CA B GLN A 1 289 ? -6.609 -5.777 -15.800 0.60 7.72 289 GLN A CA 1
ATOM 2313 C C . GLN A 1 289 ? -6.602 -7.136 -16.488 1.00 7.77 289 GLN A C 1
ATOM 2314 O O . GLN A 1 289 ? -5.657 -7.484 -17.206 1.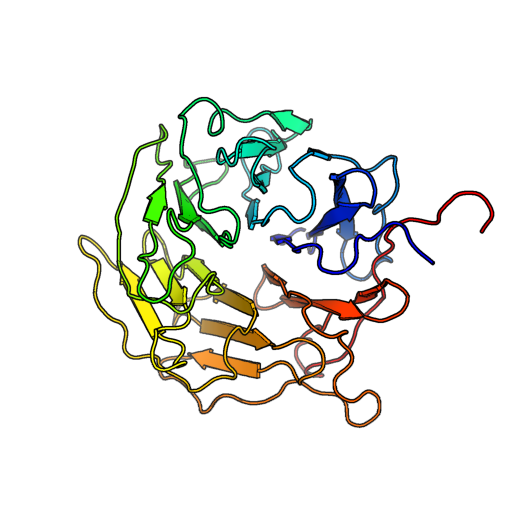00 9.99 289 GLN A O 1
ATOM 2325 N N . TRP A 1 290 ? -7.687 -7.870 -16.246 1.00 6.93 290 TRP A N 1
ATOM 2326 C CA . TRP A 1 290 ? -8.106 -8.969 -17.056 1.00 6.80 290 TRP A CA 1
ATOM 2327 C C . TRP A 1 290 ? -8.868 -8.418 -18.262 1.00 6.79 290 TRP A C 1
ATOM 2328 O O . TRP A 1 290 ? -9.597 -7.432 -18.146 1.00 7.20 290 TRP A O 1
ATOM 2339 N N . GLN A 1 291 ? -8.714 -9.087 -19.403 1.00 7.20 291 GLN A N 1
ATOM 2340 C CA . GLN A 1 291 ? -9.420 -8.724 -20.622 1.00 7.72 291 GLN A CA 1
ATOM 2341 C C . GLN A 1 291 ? -10.015 -9.988 -21.234 1.00 7.86 291 GLN A C 1
ATOM 2342 O O . GLN A 1 291 ? -9.372 -11.036 -21.234 1.00 8.25 291 GLN A O 1
ATOM 2348 N N . TRP A 1 292 ? -11.241 -9.853 -21.750 1.00 8.71 292 TRP A N 1
ATOM 2349 C CA A TRP A 1 292 ? -11.916 -10.884 -22.505 0.50 9.96 292 TRP A CA 1
ATOM 2350 C CA B TRP A 1 292 ? -11.870 -10.929 -22.514 0.50 9.68 292 TRP A CA 1
ATOM 2351 C C . TRP A 1 292 ? -11.868 -10.542 -23.994 1.00 12.19 292 TRP A C 1
ATOM 2352 O O . TRP A 1 292 ? -12.325 -9.475 -24.374 1.00 15.06 292 TRP A O 1
ATOM 2373 N N . ILE A 1 293 ? -11.367 -11.459 -24.818 1.00 15.99 293 ILE A N 1
ATOM 2374 C CA . ILE A 1 293 ? -11.327 -11.247 -26.251 1.00 20.56 293 ILE A CA 1
ATOM 2375 C C . ILE A 1 293 ? -11.993 -12.449 -26.928 1.00 24.64 293 ILE A C 1
ATOM 2376 O O . ILE A 1 293 ? -11.643 -13.604 -26.654 1.00 28.46 293 ILE A O 1
ATOM 2381 N N . SER A 1 294 ? -12.971 -12.152 -27.795 1.00 29.97 294 SER A N 1
ATOM 2382 C CA . SER A 1 294 ? -13.721 -13.152 -28.552 1.00 33.50 294 SER A CA 1
ATOM 2383 C C . SER A 1 294 ? -12.759 -14.032 -29.359 1.00 35.86 294 SER A C 1
ATOM 2384 O O . SER A 1 294 ? -12.049 -13.534 -30.231 1.00 41.26 294 SER A O 1
ATOM 2386 N N . GLY A 1 295 ? -12.740 -15.332 -29.036 1.00 35.48 295 GLY A N 1
ATOM 2387 C CA . GLY A 1 295 ? -11.954 -16.337 -29.751 1.00 36.49 295 GLY A CA 1
ATOM 2388 C C . GLY A 1 295 ? -10.654 -16.696 -29.042 1.00 34.54 295 GLY A C 1
ATOM 2389 O O . GLY A 1 295 ? -9.975 -17.645 -29.451 1.00 37.29 295 GLY A O 1
ATOM 2390 N N . LYS A 1 296 ? -10.302 -15.936 -27.996 1.00 31.55 296 LYS A N 1
ATOM 2391 C CA . LYS A 1 296 ? -9.058 -16.123 -27.235 1.00 29.84 296 LYS A CA 1
ATOM 2392 C C . LYS A 1 296 ? -9.368 -16.508 -25.780 1.00 26.47 296 LYS A C 1
ATOM 2393 O O . LYS A 1 296 ? -8.731 -17.404 -25.225 1.00 32.01 296 LYS A O 1
ATOM 2395 N N . GLY A 1 297 ? -10.335 -15.815 -25.170 1.00 21.28 297 GLY A N 1
ATOM 2396 C CA . GLY A 1 297 ? -10.677 -15.991 -23.765 1.00 17.13 297 GLY A CA 1
ATOM 2397 C C . GLY A 1 297 ? -10.086 -14.884 -22.913 1.00 13.80 297 GLY A C 1
ATOM 2398 O O . GLY A 1 297 ? -9.882 -13.771 -23.397 1.00 14.45 297 GLY A O 1
ATOM 2399 N N . TRP A 1 298 ? -9.813 -15.214 -21.647 1.00 11.92 298 TRP A N 1
ATOM 2400 C CA . TRP A 1 298 ? -9.333 -14.268 -20.651 1.00 10.19 298 TRP A CA 1
ATOM 2401 C C . TRP A 1 298 ? -7.805 -14.260 -20.582 1.00 10.37 298 TRP A C 1
ATOM 2402 O O . TRP A 1 298 ? -7.170 -15.307 -20.591 1.00 12.82 298 TRP A O 1
ATOM 2413 N N . SER A 1 299 ? -7.232 -13.066 -20.431 1.00 9.26 299 SER A N 1
ATOM 2414 C CA . SER A 1 299 ? -5.806 -12.912 -20.190 1.00 9.24 299 SER A CA 1
ATOM 2415 C C . SER A 1 299 ? -5.563 -11.617 -19.420 1.00 8.75 299 SER A C 1
ATOM 2416 O O . SER A 1 299 ? -6.415 -10.741 -19.397 1.00 8.53 299 SER A O 1
ATOM 2419 N N . ILE A 1 300 ? -4.384 -11.510 -18.802 1.00 9.05 300 ILE A N 1
ATOM 2420 C CA . ILE A 1 300 ? -3.963 -10.268 -18.183 1.00 8.89 300 ILE A CA 1
ATOM 2421 C C . ILE A 1 300 ? -3.414 -9.359 -19.287 1.00 8.84 300 ILE A C 1
ATOM 2422 O O . ILE A 1 300 ? -2.535 -9.756 -20.049 1.00 10.68 300 ILE A O 1
ATOM 2427 N N . GLY A 1 301 ? -3.957 -8.142 -19.367 1.00 8.91 301 GLY A N 1
ATOM 2428 C CA . GLY A 1 301 ? -3.618 -7.194 -20.422 1.00 9.34 301 GLY A CA 1
ATOM 2429 C C . GLY A 1 301 ? -2.503 -6.237 -20.029 1.00 9.56 301 GLY A C 1
ATOM 2430 O O . GLY A 1 301 ? -1.742 -6.476 -19.087 1.00 10.15 301 GLY A O 1
ATOM 2431 N N . ALA A 1 302 ? -2.412 -5.140 -20.785 1.00 10.46 302 ALA A N 1
ATOM 2432 C CA . ALA A 1 302 ? -1.383 -4.123 -20.595 1.00 11.33 302 ALA A CA 1
ATOM 2433 C C . ALA A 1 302 ? -1.581 -3.419 -19.248 1.00 10.88 302 ALA A C 1
ATOM 2434 O O . ALA A 1 302 ? -2.706 -3.205 -18.805 1.00 12.41 302 ALA A O 1
ATOM 2436 N N . VAL A 1 303 ? -0.467 -3.039 -18.614 1.00 10.42 303 VAL A N 1
ATOM 2437 C CA . VAL A 1 303 ? -0.489 -2.348 -17.330 1.00 10.10 303 VAL A CA 1
ATOM 2438 C C . VAL A 1 303 ? -0.917 -0.897 -17.568 1.00 8.98 303 VAL A C 1
ATOM 2439 O O . VAL A 1 303 ? -0.480 -0.253 -18.524 1.00 10.77 303 VAL A O 1
ATOM 2443 N N . VAL A 1 304 ? -1.767 -0.393 -16.677 1.00 7.96 304 VAL A N 1
ATOM 2444 C CA . VAL A 1 304 ? -2.248 0.973 -16.752 1.00 7.55 304 VAL A CA 1
ATOM 2445 C C . VAL A 1 304 ? -1.283 1.862 -15.978 1.00 7.45 304 VAL A C 1
ATOM 2446 O O . VAL A 1 304 ? -1.005 1.583 -14.814 1.00 7.43 304 VAL A O 1
ATOM 2450 N N . PRO A 1 305 ? -0.782 2.977 -16.556 1.00 8.13 305 PRO A N 1
ATOM 2451 C CA . PRO A 1 305 ? 0.132 3.857 -15.830 1.00 8.44 305 PRO A CA 1
ATOM 2452 C C . PRO A 1 305 ? -0.577 4.588 -14.682 1.00 7.63 305 PRO A C 1
ATOM 2453 O O . PRO A 1 305 ? -1.724 5.031 -14.829 1.00 7.61 305 PRO A O 1
ATOM 2457 N N . THR A 1 306 ? 0.132 4.709 -13.554 1.00 7.15 306 THR A N 1
ATOM 2458 C CA . THR A 1 306 ? -0.398 5.348 -12.350 1.00 7.04 306 THR A CA 1
ATOM 2459 C C . THR A 1 306 ? 0.658 6.256 -11.706 1.00 7.04 306 THR A C 1
ATOM 2460 O O . THR A 1 306 ? 0.710 6.393 -10.484 1.00 7.95 306 THR A O 1
ATOM 2464 N N . GLY A 1 307 ? 1.487 6.896 -12.534 1.00 7.23 307 GLY A N 1
ATOM 2465 C CA . GLY A 1 307 ? 2.425 7.903 -12.073 1.00 7.61 307 GLY A CA 1
ATOM 2466 C C . GLY A 1 307 ? 3.713 7.302 -11.539 1.00 7.75 307 GLY A C 1
ATOM 2467 O O . GLY A 1 307 ? 3.805 6.111 -11.247 1.00 9.46 307 GLY A O 1
ATOM 2468 N N . THR A 1 308 ? 4.727 8.161 -11.419 1.00 7.88 308 THR A N 1
ATOM 2469 C CA . THR A 1 308 ? 6.012 7.819 -10.838 1.00 8.36 308 THR A CA 1
ATOM 2470 C C . THR A 1 308 ? 6.405 8.936 -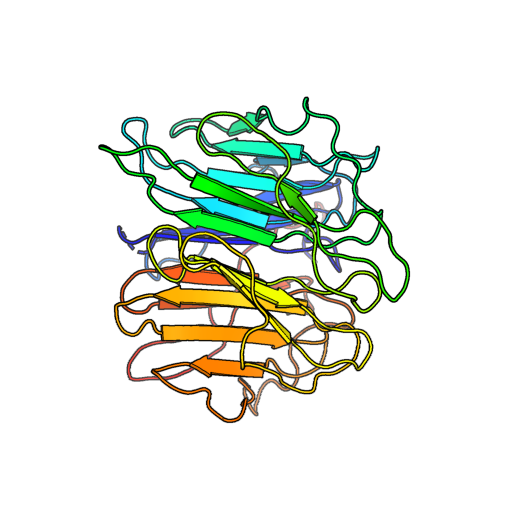9.883 1.00 8.24 308 THR A C 1
ATOM 2471 O O . THR A 1 308 ? 6.480 10.090 -10.294 1.00 9.42 308 THR A O 1
ATOM 2475 N N . PRO A 1 309 ? 6.662 8.644 -8.592 1.00 8.28 309 PRO A N 1
ATOM 2476 C CA . PRO A 1 309 ? 7.040 9.697 -7.658 1.00 8.44 309 PRO A CA 1
ATOM 2477 C C . PRO A 1 309 ? 8.404 10.302 -8.014 1.00 7.76 309 PRO A C 1
ATOM 2478 O O . PRO A 1 309 ? 9.264 9.641 -8.597 1.00 8.52 309 PRO A O 1
ATOM 2482 N N . ALA A 1 310 ? 8.589 11.563 -7.625 1.00 7.79 310 ALA A N 1
ATOM 2483 C CA . ALA A 1 310 ? 9.863 12.235 -7.776 1.00 7.69 310 ALA A CA 1
ATOM 2484 C C . ALA A 1 310 ? 10.958 11.421 -7.080 1.00 7.61 310 ALA A C 1
ATOM 2485 O O . ALA A 1 310 ? 10.753 10.866 -6.001 1.00 8.00 310 ALA A O 1
ATOM 2487 N N . GLY A 1 311 ? 12.125 11.364 -7.725 1.00 7.70 311 GLY A N 1
ATOM 2488 C CA . GLY A 1 311 ? 13.270 10.632 -7.214 1.00 7.72 311 GLY A CA 1
ATOM 2489 C C . GLY A 1 311 ? 13.328 9.197 -7.714 1.00 7.31 311 GLY A C 1
ATOM 2490 O O . GLY A 1 311 ? 14.186 8.429 -7.284 1.00 7.74 311 GLY A O 1
ATOM 2491 N N . TRP A 1 312 ? 12.419 8.842 -8.626 1.00 7.59 312 TRP A N 1
ATOM 2492 C CA . TRP A 1 312 ? 12.375 7.522 -9.228 1.00 7.95 312 TRP A CA 1
ATOM 2493 C C . TRP A 1 312 ? 12.231 7.671 -10.746 1.00 9.79 312 TRP A C 1
ATOM 2494 O O . TRP A 1 312 ? 11.673 8.660 -11.198 1.00 12.10 312 TRP A O 1
#

Solvent-accessible surface area: 12723 Å² total; per-residue (Å²): 79,34,33,3,16,89,27,0,25,8,5,12,10,12,42,74,109,56,52,6,41,0,0,0,2,2,99,113,2,67,0,4,16,0,34,31,20,39,127,93,109,18,80,22,0,39,78,117,36,63,12,10,99,9,31,64,89,0,2,9,8,15,10,26,22,120,14,87,128,27,40,13,5,33,0,0,0,0,56,164,96,29,34,0,16,8,25,13,52,32,19,85,113,63,79,100,11,125,0,25,103,61,49,11,121,3,8,60,72,2,28,12,8,14,6,33,49,39,15,47,112,112,45,102,27,26,5,32,0,0,7,1,122,59,59,37,82,34,16,33,0,33,9,30,22,55,64,41,163,34,79,64,39,26,67,16,29,52,0,11,74,8,1,7,9,2,12,12,26,9,17,119,17,83,6,19,0,0,16,0,14,71,76,56,66,0,82,8,20,3,72,53,88,121,57,51,95,113,13,80,6,51,10,78,16,55,64,54,4,12,11,11,12,12,19,46,59,116,72,4,46,4,40,0,0,5,6,93,7,146,80,20,2,71,26,0,18,53,46,48,84,62,77,119,45,36,74,9,126,44,107,95,96,89,34,28,5,46,55,104,5,34,9,8,16,5,25,16,38,144,30,58,5,1,0,0,1,0,5,83,47,36,13,0,14,2,3,41,82,88,86,91,86,17,60,47,27,14,46,84,2,52,4,18,87,29,106,82,198

GO terms:
  GO:0030246 carbohydrate binding (F, IDA)
  GO:0042802 identical protein binding (F, IDA)
  GO:0042803 protein homodimerization activity (F, IDA)
  GO:0042806 fucose binding (F, IDA)
  GO:0030582 reproductive fruiting body development (P, IEP)
  GO:0050832 defense response to fungus (P, IDA)
  GO:0042802 identical protein binding (F, IMP)
  GO:0042803 protein homodimerization activity (F, IMP)

Secondary structure (DSSP, 8-state):
--SBPTT--EEEEEE---EEEEEEEBTTSEEEEEEEETTSPPEE-STT-EEEE-STT---EEEEEEETTEEEEEEEEE-TT-BEEEEEEESS-EEE-GGGGG--B--TT---EEEEES-BTTB--EEEEEE-S--STTEEEEEEEESSSEEEEEEEEEESTT--EEEEEEETTEEEEEEEBTTSEEEEEEESSS-EEE-S--EE--TT-EEEEEEETTTTEEEEEEE-TTS-EEEEEESSSB---EEE--TTS-S-SPTT---EEEEETTTEEEEEEEETTTEEEEEEEETTTEEEE-PPBP----TT-

Radius of gyration: 17.81 Å; Cα contacts (8 Å, |Δi|>4): 965; chains: 1; bounding box: 56×43×42 Å

Nearest PDB structures (foldseek):
  5mxc-assembly1_A-2  TM=1.003E+00  e=4.516E-53  Aleuria aurantia
  6gke-assembly1_A-2  TM=9.191E-01  e=2.450E-55  Aleuria aurantia
  1iub-assembly1_A  TM=1.000E+00  e=4.285E-51  Aleuria aurantia
  1ofz-assembly1_B  TM=1.001E+00  e=1.275E-50  Aleuria aurantia
  5eo8-assembly1_A  TM=8.575E-01  e=1.177E-18  Aspergillus oryzae RIB40

B-factor: mean 10.32, std 7.08, range [4.27, 46.25]

CATH classification: 2.120.10.70